Protein AF-A0A924FBK5-F1 (afdb_monomer_lite)

Radius of gyration: 21.54 Å; chains: 1; bounding box: 53×39×67 Å

Secondary structure (DSSP, 8-state):
-HHHHHTT-HHHHHHHHHHHHHHGGG--HHHHHHHHHHH-S--GGGG---SHIIIIIHHHHHHTT---PPP---GGGHHHHHHHHHHHHHHHHHHHHT--TTSHHHHHHHHHHHHHHHHHHHHHHHHHTT-HHHHHTSHHHHHHHHHHHTTTGGGGTTSTT--HHHHHHHHHHHHHHHHHHHHHHHHHHHHTT-S-------HHHHHHHHHHHHTSTT-----GGG--

Sequence (228 aa):
ARALYLKHDNANARYQLYRLDKARPNFGREEIAAYKAILGEPDSIYTARTNEYHNIAFPLMDKLHIDQMGAMDSQRHDLNWQAAWDGADSLFRKWEAGLDSTSADALKYKALMKYQNDLQKASRVAEKEGRGTEFYNSPEGDEYLNIINFYGARRLFGTAGFPETNVNAMLTQWQNRNTDMVRNVAERARKTGAKRVVVFVGANHRKIIYDGFLSVPNVMIRQLSSLK

Structure (mmCIF, N/CA/C/O backbone):
data_AF-A0A924FBK5-F1
#
_entry.id   AF-A0A924FBK5-F1
#
loop_
_atom_site.group_PDB
_atom_site.id
_atom_site.type_symbol
_atom_site.label_atom_id
_atom_site.label_alt_id
_atom_site.label_comp_id
_atom_site.label_asym_id
_atom_site.label_entity_id
_atom_site.label_seq_id
_atom_site.pdbx_PDB_ins_code
_atom_site.Cartn_x
_atom_site.Cartn_y
_atom_site.Cartn_z
_atom_site.occupancy
_atom_site.B_iso_or_equiv
_atom_site.auth_seq_id
_atom_site.auth_comp_id
_atom_site.auth_asym_id
_atom_site.auth_atom_id
_atom_site.pdbx_PDB_model_num
ATOM 1 N N . ALA A 1 1 ? -8.936 -10.950 23.359 1.00 68.62 1 ALA A N 1
ATOM 2 C CA . ALA A 1 1 ? -7.710 -11.040 22.531 1.00 68.62 1 ALA A CA 1
ATOM 3 C C . ALA A 1 1 ? -7.460 -12.452 21.976 1.00 68.62 1 ALA A C 1
ATOM 5 O O . ALA A 1 1 ? -7.609 -12.633 20.775 1.00 68.62 1 ALA A O 1
ATOM 6 N N . ARG A 1 2 ? -7.159 -13.468 22.807 1.00 72.62 2 ARG A N 1
ATOM 7 C CA . ARG A 1 2 ? -6.799 -14.838 22.360 1.00 72.62 2 ARG A CA 1
ATOM 8 C C . ARG A 1 2 ? -7.774 -15.474 21.358 1.00 72.62 2 ARG A C 1
ATOM 10 O O . ARG A 1 2 ? -7.342 -15.997 20.342 1.00 72.62 2 ARG A O 1
ATOM 17 N N . ALA A 1 3 ? -9.082 -15.391 21.607 1.00 81.62 3 ALA A N 1
ATOM 18 C CA . ALA A 1 3 ? -10.086 -15.952 20.696 1.00 81.62 3 ALA A CA 1
ATOM 19 C C . ALA A 1 3 ? -10.075 -15.306 19.296 1.00 81.62 3 ALA A C 1
ATOM 21 O O . ALA A 1 3 ? -10.305 -15.995 18.310 1.00 81.62 3 ALA A O 1
ATOM 22 N N . LEU A 1 4 ? -9.789 -14.001 19.204 1.00 79.06 4 LEU A N 1
ATOM 23 C CA . LEU A 1 4 ? -9.671 -13.286 17.927 1.00 79.06 4 LEU A CA 1
ATOM 24 C C . LEU A 1 4 ? -8.394 -13.705 17.193 1.00 79.06 4 LEU A C 1
ATOM 26 O O . LEU A 1 4 ? -8.441 -14.004 16.006 1.00 79.06 4 LEU A O 1
ATOM 30 N N . TYR A 1 5 ? -7.281 -13.827 17.924 1.00 72.06 5 TYR A N 1
ATOM 31 C CA . TYR A 1 5 ? -6.014 -14.310 17.373 1.00 72.06 5 TYR A CA 1
ATOM 32 C C . TYR A 1 5 ? -6.146 -15.716 16.769 1.00 72.06 5 TYR A C 1
ATOM 34 O O . TYR A 1 5 ? -5.744 -15.938 15.632 1.00 72.06 5 TYR A O 1
ATOM 42 N N . LEU A 1 6 ? -6.789 -16.642 17.490 1.00 74.81 6 LEU A N 1
ATOM 43 C CA . LEU A 1 6 ? -7.037 -18.010 17.013 1.00 74.81 6 LEU A CA 1
ATOM 44 C C . LEU A 1 6 ? -7.988 -18.076 15.808 1.00 74.81 6 LEU A C 1
ATOM 46 O O . LEU A 1 6 ? -7.983 -19.064 15.086 1.00 74.81 6 LEU A O 1
ATOM 50 N N . LYS A 1 7 ? -8.794 -17.034 15.580 1.00 83.12 7 LYS A N 1
ATOM 51 C CA . LYS A 1 7 ? -9.646 -16.882 14.390 1.00 83.12 7 LYS A CA 1
ATOM 52 C C . LYS A 1 7 ? -8.966 -16.089 13.269 1.00 83.12 7 LYS A C 1
ATOM 54 O O . LYS A 1 7 ? -9.636 -15.688 12.325 1.00 83.12 7 LYS A O 1
ATOM 59 N N . HIS A 1 8 ? -7.662 -15.838 13.386 1.00 78.81 8 HIS A N 1
ATOM 60 C CA . HIS A 1 8 ? -6.874 -15.027 12.456 1.00 78.81 8 HIS A CA 1
ATOM 61 C C . HIS A 1 8 ? -7.354 -13.569 12.318 1.00 78.81 8 HIS A C 1
ATOM 63 O O . HIS A 1 8 ? -6.963 -12.866 11.389 1.00 78.81 8 HIS A O 1
ATOM 69 N N . ASP A 1 9 ? -8.128 -13.063 13.284 1.00 84.06 9 ASP A N 1
ATOM 70 C CA . ASP A 1 9 ? -8.514 -11.655 13.372 1.00 84.06 9 ASP A CA 1
ATOM 71 C C . ASP A 1 9 ? -7.463 -10.867 14.169 1.00 84.06 9 ASP A C 1
ATOM 73 O O . ASP A 1 9 ? -7.654 -10.456 15.319 1.00 84.06 9 ASP A O 1
ATOM 77 N N . ASN A 1 10 ? -6.290 -10.718 13.554 1.00 81.88 10 ASN A N 1
ATOM 78 C CA . ASN A 1 10 ? -5.121 -10.104 14.183 1.00 81.88 10 ASN A CA 1
ATOM 79 C C . ASN A 1 10 ? -5.365 -8.623 14.518 1.00 81.88 10 ASN A C 1
ATOM 81 O O . ASN A 1 10 ? -4.955 -8.148 15.576 1.00 81.88 10 ASN A O 1
ATOM 85 N N . ALA A 1 11 ? -6.080 -7.901 13.653 1.00 83.19 11 ALA A N 1
ATOM 86 C CA . ALA A 1 11 ? -6.362 -6.483 13.838 1.00 83.19 11 ALA A CA 1
ATOM 87 C C . ALA A 1 11 ? -7.197 -6.244 15.110 1.00 83.19 11 ALA A C 1
ATOM 89 O O . ALA A 1 11 ? -6.791 -5.468 15.980 1.00 83.19 11 ALA A O 1
ATOM 90 N N . ASN A 1 12 ? -8.309 -6.970 15.281 1.00 88.50 12 ASN A N 1
ATOM 91 C CA . ASN A 1 12 ? -9.118 -6.846 16.493 1.00 88.50 12 ASN A CA 1
ATOM 92 C C . ASN A 1 12 ? -8.436 -7.477 17.711 1.00 88.50 12 ASN A C 1
ATOM 94 O O . ASN A 1 12 ? -8.571 -6.956 18.817 1.00 88.50 12 ASN A O 1
ATOM 98 N N . ALA A 1 13 ? -7.662 -8.557 17.547 1.00 86.00 13 ALA A N 1
ATOM 99 C CA . ALA A 1 13 ? -6.875 -9.114 18.647 1.00 86.00 13 ALA A CA 1
ATOM 100 C C . ALA A 1 13 ? -5.905 -8.073 19.228 1.00 86.00 13 ALA A C 1
ATOM 102 O O . ALA A 1 13 ? -5.876 -7.889 20.448 1.00 86.00 13 ALA A O 1
ATOM 103 N N . ARG A 1 14 ? -5.179 -7.355 18.361 1.00 85.88 14 ARG A N 1
ATOM 104 C CA . ARG A 1 14 ? -4.263 -6.269 18.738 1.00 85.88 14 ARG A CA 1
ATOM 105 C C . ARG A 1 14 ? -4.985 -5.090 19.381 1.00 85.88 14 ARG A C 1
ATOM 107 O O . ARG A 1 14 ? -4.474 -4.558 20.360 1.00 85.88 14 ARG A O 1
ATOM 114 N N . TYR A 1 15 ? -6.175 -4.724 18.905 1.00 88.81 15 TYR A N 1
ATOM 115 C CA . TYR A 1 15 ? -6.974 -3.669 19.540 1.00 88.81 15 TYR A CA 1
ATOM 116 C C . TYR A 1 15 ? -7.375 -4.029 20.979 1.00 88.81 15 TYR A C 1
ATOM 118 O O . TYR A 1 15 ? -7.270 -3.212 21.890 1.00 88.81 15 TYR A O 1
ATOM 126 N N . GLN A 1 16 ? -7.769 -5.282 21.221 1.00 87.19 16 GLN A N 1
ATOM 127 C CA . GLN A 1 16 ? -8.091 -5.733 22.578 1.00 87.19 16 GLN A CA 1
ATOM 128 C C . GLN A 1 16 ? -6.855 -5.736 23.489 1.00 87.19 16 GLN A C 1
ATOM 130 O O . GLN A 1 16 ? -6.960 -5.361 24.653 1.00 87.19 16 GLN A O 1
ATOM 135 N N . LEU A 1 17 ? -5.685 -6.117 22.966 1.00 84.81 17 LEU A N 1
ATOM 136 C CA . LEU A 1 17 ? -4.424 -6.009 23.709 1.00 84.81 17 LEU A CA 1
ATOM 137 C C . LEU A 1 17 ? -4.077 -4.546 24.019 1.00 84.81 17 LEU A C 1
ATOM 139 O O . LEU A 1 17 ? -3.735 -4.244 25.155 1.00 84.81 17 LEU A O 1
ATOM 143 N N . TYR A 1 18 ? -4.258 -3.632 23.061 1.00 86.81 18 TYR A N 1
ATOM 144 C CA . TYR A 1 18 ? -4.095 -2.189 23.271 1.00 86.81 18 TYR A CA 1
ATOM 145 C C . TYR A 1 18 ? -4.959 -1.665 24.428 1.00 86.81 18 TYR A C 1
ATOM 147 O O . TYR A 1 18 ? -4.461 -0.953 25.301 1.00 86.81 18 TYR A O 1
ATOM 155 N N . ARG A 1 19 ? -6.242 -2.046 24.478 1.00 87.81 19 ARG A N 1
ATOM 156 C CA . ARG A 1 19 ? -7.155 -1.621 25.551 1.00 87.81 19 ARG A CA 1
ATOM 157 C C . ARG A 1 19 ? -6.743 -2.175 26.915 1.00 87.81 19 ARG A C 1
ATOM 159 O O . ARG A 1 19 ? -6.776 -1.437 27.897 1.00 87.81 19 ARG A O 1
ATOM 166 N N . LEU A 1 20 ? -6.331 -3.444 26.971 1.00 84.88 20 LEU A N 1
ATOM 167 C CA . LEU A 1 20 ? -5.815 -4.062 28.197 1.00 84.88 20 LEU A CA 1
ATOM 168 C C . LEU A 1 20 ? -4.546 -3.354 28.682 1.00 84.88 20 LEU A C 1
ATOM 170 O O . LEU A 1 20 ? -4.450 -3.013 29.856 1.00 84.88 20 LEU A O 1
ATOM 174 N N . ASP A 1 21 ? -3.619 -3.056 27.776 1.00 81.75 21 ASP A N 1
ATOM 175 C CA . ASP A 1 21 ? -2.382 -2.335 28.081 1.00 81.75 21 ASP A CA 1
ATOM 176 C C . ASP A 1 21 ? -2.633 -0.926 28.627 1.00 81.75 21 ASP A C 1
ATOM 178 O O . ASP A 1 21 ? -1.945 -0.488 29.550 1.00 81.75 21 ASP A O 1
ATOM 182 N N . LYS A 1 22 ? -3.619 -0.219 28.069 1.00 84.75 22 LYS A N 1
ATOM 183 C CA . LYS A 1 22 ? -4.032 1.115 28.518 1.00 84.75 22 LYS A CA 1
ATOM 184 C C . LYS A 1 22 ? -4.699 1.083 29.895 1.00 84.75 22 LYS A C 1
ATOM 186 O O . LYS A 1 22 ? -4.517 2.015 30.672 1.00 84.75 22 LYS A O 1
ATOM 191 N N . ALA A 1 23 ? -5.447 0.024 30.203 1.00 86.19 23 ALA A N 1
ATOM 192 C CA . ALA A 1 23 ? -6.087 -0.168 31.504 1.00 86.19 23 ALA A CA 1
ATOM 193 C C . ALA A 1 23 ? -5.121 -0.692 32.581 1.00 86.19 23 ALA A C 1
ATOM 195 O O . ALA A 1 23 ? -5.349 -0.456 33.765 1.00 86.19 23 ALA A O 1
ATOM 196 N N . ARG A 1 24 ? -4.025 -1.350 32.175 1.00 84.38 24 ARG A N 1
ATOM 197 C CA . ARG A 1 24 ? -3.058 -2.025 33.053 1.00 84.38 24 ARG A CA 1
ATOM 198 C C . ARG A 1 24 ? -2.552 -1.197 34.242 1.00 84.38 24 ARG A C 1
ATOM 200 O O . ARG A 1 24 ? -2.420 -1.785 35.311 1.00 84.38 24 ARG A O 1
ATOM 207 N N . PRO A 1 25 ? -2.263 0.117 34.128 1.00 86.75 25 PRO A N 1
ATOM 208 C CA . PRO A 1 25 ? -1.841 0.917 35.282 1.00 86.75 25 PRO A CA 1
ATOM 209 C C . PRO A 1 25 ? -2.854 0.948 36.435 1.00 86.75 25 PRO A C 1
ATOM 211 O O . PRO A 1 25 ? -2.469 1.230 37.563 1.00 86.75 25 PRO A O 1
ATOM 214 N N . ASN A 1 26 ? -4.124 0.642 36.158 1.00 90.94 26 ASN A N 1
ATOM 215 C CA . ASN A 1 26 ? -5.203 0.626 37.142 1.00 90.94 26 ASN A CA 1
ATOM 216 C C . ASN A 1 26 ? -5.509 -0.783 37.679 1.00 90.94 26 ASN A C 1
ATOM 218 O O . ASN A 1 26 ? -6.458 -0.933 38.442 1.00 90.94 26 ASN A O 1
ATOM 222 N N . PHE A 1 27 ? -4.757 -1.811 37.271 1.00 90.94 27 PHE A N 1
ATOM 223 C CA . PHE A 1 27 ? -5.011 -3.184 37.700 1.00 90.94 27 PHE A CA 1
ATOM 224 C C . PHE A 1 27 ? -4.585 -3.420 39.155 1.00 90.94 27 PHE A C 1
ATOM 226 O O . PHE A 1 27 ? -3.467 -3.094 39.559 1.00 90.94 27 PHE A O 1
ATOM 233 N N . GLY A 1 28 ? -5.459 -4.061 39.927 1.00 92.06 28 GLY A N 1
ATOM 234 C CA . GLY A 1 28 ? -5.157 -4.648 41.225 1.00 92.06 28 GLY A CA 1
ATOM 235 C C . GLY A 1 28 ? -4.321 -5.929 41.113 1.00 92.06 28 GLY A C 1
ATOM 236 O O . GLY A 1 28 ? -4.035 -6.441 40.030 1.00 92.06 28 GLY A O 1
ATOM 237 N N . ARG A 1 29 ? -3.922 -6.488 42.264 1.00 92.38 29 ARG A N 1
ATOM 238 C CA . ARG A 1 29 ? -3.038 -7.674 42.321 1.00 92.38 29 ARG A CA 1
ATOM 239 C C . ARG A 1 29 ? -3.609 -8.881 41.572 1.00 92.38 29 ARG A C 1
ATOM 241 O O . ARG A 1 29 ? -2.858 -9.582 40.899 1.00 92.38 29 ARG A O 1
ATOM 248 N N . GLU A 1 30 ? -4.915 -9.107 41.676 1.00 92.62 30 GLU A N 1
ATOM 249 C CA . GLU A 1 30 ? -5.604 -10.224 41.017 1.00 92.62 30 GLU A CA 1
ATOM 250 C C . GLU A 1 30 ? -5.625 -10.065 39.493 1.00 92.62 30 GLU A C 1
ATOM 252 O O . GLU A 1 30 ? -5.322 -11.006 38.762 1.00 92.62 30 GLU A O 1
ATOM 257 N N . GLU A 1 31 ? -5.895 -8.854 39.008 1.00 89.50 31 GLU A N 1
ATOM 258 C CA . GLU A 1 31 ? -5.926 -8.537 37.578 1.00 89.50 31 GLU A CA 1
ATOM 259 C C . GLU A 1 31 ? -4.529 -8.638 36.955 1.00 89.50 31 GLU A C 1
ATOM 261 O O . GLU A 1 31 ? -4.380 -9.177 35.859 1.00 89.50 31 GLU A O 1
ATOM 266 N N . ILE A 1 32 ? -3.485 -8.210 37.675 1.00 84.88 32 ILE A N 1
ATOM 267 C CA . ILE A 1 32 ? -2.087 -8.404 37.261 1.00 84.88 32 ILE A CA 1
ATOM 268 C C . ILE A 1 32 ? -1.750 -9.898 37.168 1.00 84.88 32 ILE A C 1
ATOM 270 O O . ILE A 1 32 ? -1.133 -10.325 36.189 1.00 84.88 32 ILE A O 1
ATOM 274 N N . ALA A 1 33 ? -2.148 -10.701 38.161 1.00 87.75 33 ALA A N 1
ATOM 275 C CA . ALA A 1 33 ? -1.897 -12.141 38.163 1.00 87.75 33 ALA A CA 1
ATOM 276 C C . ALA A 1 33 ? -2.618 -12.843 37.000 1.00 87.75 33 ALA A C 1
ATOM 278 O O . ALA A 1 33 ? -2.001 -13.626 36.277 1.00 87.75 33 ALA A O 1
ATOM 279 N N . ALA A 1 34 ? -3.889 -12.511 36.763 1.00 86.31 34 ALA A N 1
ATOM 280 C CA . ALA A 1 34 ? -4.665 -13.040 35.645 1.00 86.31 34 ALA A CA 1
ATOM 281 C C . ALA A 1 34 ? -4.081 -12.618 34.286 1.00 86.31 34 ALA A C 1
ATOM 283 O O . ALA A 1 34 ? -3.942 -13.447 33.387 1.00 86.31 34 ALA A O 1
ATOM 284 N N . TYR A 1 35 ? -3.685 -11.349 34.143 1.00 80.94 35 TYR A N 1
ATOM 285 C CA . TYR A 1 35 ? -3.035 -10.834 32.937 1.00 80.94 35 TYR A CA 1
ATOM 286 C C . TYR A 1 35 ? -1.772 -11.639 32.600 1.00 80.94 35 TYR A C 1
ATOM 288 O O . TYR A 1 35 ? -1.634 -12.127 31.477 1.00 80.94 35 TYR A O 1
ATOM 296 N N . LYS A 1 36 ? -0.893 -11.845 33.590 1.00 81.00 36 LYS A N 1
ATOM 297 C CA . LYS A 1 36 ? 0.341 -12.632 33.444 1.00 81.00 36 LYS A CA 1
ATOM 298 C C . LYS A 1 36 ? 0.069 -14.103 33.149 1.00 81.00 36 LYS A C 1
ATOM 300 O O . LYS A 1 36 ? 0.750 -14.688 32.318 1.00 81.00 36 LYS A O 1
ATOM 305 N N . ALA A 1 37 ? -0.942 -14.700 33.777 1.00 83.50 37 ALA A N 1
ATOM 306 C CA . ALA A 1 37 ? -1.309 -16.089 33.516 1.00 83.50 37 ALA A CA 1
ATOM 307 C C . ALA A 1 37 ? -1.822 -16.305 32.078 1.00 83.50 37 ALA A C 1
ATOM 309 O O . ALA A 1 37 ? -1.574 -17.353 31.486 1.00 83.50 37 ALA A O 1
ATOM 310 N N . ILE A 1 38 ? -2.534 -15.325 31.509 1.00 77.31 38 ILE A N 1
ATOM 311 C CA . ILE A 1 38 ? -3.154 -15.442 30.179 1.00 77.31 38 ILE A CA 1
ATOM 312 C C . ILE A 1 38 ? -2.186 -15.069 29.052 1.00 77.31 38 ILE A C 1
ATOM 314 O O . ILE A 1 38 ? -2.204 -15.709 27.999 1.00 77.31 38 ILE A O 1
ATOM 318 N N . LEU A 1 39 ? -1.403 -14.004 29.233 1.00 74.06 39 LEU A N 1
ATOM 319 C CA . LEU A 1 39 ? -0.555 -13.425 28.185 1.00 74.06 39 LEU A CA 1
ATOM 320 C C . LEU A 1 39 ? 0.942 -13.688 28.416 1.00 74.06 39 LEU A C 1
ATOM 322 O O . LEU A 1 39 ? 1.743 -13.507 27.505 1.00 74.06 39 LEU A O 1
ATOM 326 N N . GLY A 1 40 ? 1.335 -14.167 29.593 1.00 72.06 40 GLY A N 1
ATOM 327 C CA . GLY A 1 40 ? 2.737 -14.259 29.993 1.00 72.06 40 GLY A CA 1
ATOM 328 C C . GLY A 1 40 ? 3.279 -12.931 30.525 1.00 72.06 40 GLY A C 1
ATOM 329 O O . GLY A 1 40 ? 2.553 -11.944 30.683 1.00 72.06 40 GLY A O 1
ATOM 330 N N . GLU A 1 41 ? 4.577 -12.907 30.828 1.00 68.81 41 GLU A N 1
ATOM 331 C CA . GLU A 1 41 ? 5.263 -11.663 31.179 1.00 68.81 41 GLU A CA 1
ATOM 332 C C . GLU A 1 41 ? 5.352 -10.751 29.942 1.00 68.81 41 GLU A C 1
ATOM 334 O O . GLU A 1 41 ? 5.674 -11.237 28.855 1.00 68.81 41 GLU A O 1
ATOM 339 N N . PRO A 1 42 ? 5.081 -9.438 30.067 1.00 60.38 42 PRO A N 1
ATOM 340 C CA . PRO A 1 42 ? 5.254 -8.507 28.960 1.00 60.38 42 PRO A CA 1
ATOM 341 C C . PRO A 1 42 ? 6.734 -8.437 28.543 1.00 60.38 42 PRO A C 1
ATOM 343 O O . PRO A 1 42 ? 7.535 -7.785 29.208 1.00 60.38 42 PRO A O 1
ATOM 346 N N . ASP A 1 43 ? 7.103 -9.104 27.453 1.00 55.50 43 ASP A N 1
ATOM 347 C CA . ASP A 1 43 ? 8.413 -8.983 26.810 1.00 55.50 43 ASP A CA 1
ATOM 348 C C . ASP A 1 43 ? 8.447 -7.868 25.740 1.00 55.50 43 ASP A C 1
ATOM 350 O O . ASP A 1 43 ? 7.472 -7.148 25.500 1.00 55.50 43 ASP A O 1
ATOM 354 N N . SER A 1 44 ? 9.594 -7.709 25.079 1.00 43.94 44 SER A N 1
ATOM 355 C CA . SER A 1 44 ? 9.815 -6.689 24.051 1.00 43.94 44 SER A CA 1
ATOM 356 C C . SER A 1 44 ? 8.862 -6.789 22.845 1.00 43.94 44 SER A C 1
ATOM 358 O O . SER A 1 44 ? 8.608 -5.767 22.199 1.00 43.94 44 SER A O 1
ATOM 360 N N . ILE A 1 45 ? 8.244 -7.945 22.574 1.00 44.09 45 ILE A N 1
ATOM 361 C CA . ILE A 1 45 ? 7.249 -8.118 21.501 1.00 44.09 45 ILE A CA 1
ATOM 362 C C . ILE A 1 45 ? 5.946 -7.377 21.845 1.00 44.09 45 ILE A C 1
ATOM 364 O O . ILE A 1 45 ? 5.313 -6.803 20.956 1.00 44.09 45 ILE A O 1
ATOM 368 N N . TYR A 1 46 ? 5.592 -7.269 23.132 1.00 53.41 46 TYR A N 1
ATOM 369 C CA . TYR A 1 46 ? 4.473 -6.438 23.606 1.00 53.41 46 TYR A CA 1
ATOM 370 C C . TYR A 1 46 ? 4.743 -4.929 23.489 1.00 53.41 46 TYR A C 1
ATOM 372 O O . TYR A 1 46 ? 3.816 -4.115 23.517 1.00 53.41 46 TYR A O 1
ATOM 380 N N . THR A 1 47 ? 6.010 -4.533 23.350 1.00 49.03 47 THR A N 1
ATOM 381 C CA . THR A 1 47 ? 6.435 -3.124 23.356 1.00 49.03 47 THR A CA 1
ATOM 382 C C . THR A 1 47 ? 6.620 -2.504 21.973 1.00 49.03 47 THR A C 1
ATOM 384 O O . THR A 1 47 ? 6.865 -1.301 21.893 1.00 49.03 47 THR A O 1
ATOM 387 N N . ALA A 1 48 ? 6.429 -3.258 20.882 1.00 48.69 48 ALA A N 1
ATOM 388 C CA . ALA A 1 48 ? 6.414 -2.723 19.516 1.00 48.69 48 ALA A CA 1
ATOM 389 C C . ALA A 1 48 ? 5.124 -1.909 19.248 1.00 48.69 48 ALA A C 1
ATOM 391 O O . ALA A 1 48 ? 4.268 -2.263 18.436 1.00 48.69 48 ALA A O 1
ATOM 392 N N . ARG A 1 49 ? 4.981 -0.803 19.986 1.00 60.19 49 ARG A N 1
ATOM 393 C CA . ARG A 1 49 ? 3.851 0.140 20.022 1.00 60.19 49 ARG A CA 1
ATOM 394 C C . ARG A 1 49 ? 3.982 1.264 18.992 1.00 60.19 49 ARG A C 1
ATOM 396 O O . ARG A 1 49 ? 3.308 2.280 19.085 1.00 60.19 49 ARG A O 1
ATOM 403 N N . THR A 1 50 ? 4.872 1.110 18.019 1.00 62.34 50 THR A N 1
ATOM 404 C CA . THR A 1 50 ? 5.278 2.192 17.112 1.00 62.34 50 THR A CA 1
ATOM 405 C C . THR A 1 50 ? 4.538 2.198 15.776 1.00 62.34 50 THR A C 1
ATOM 407 O O . THR A 1 50 ? 4.803 3.066 14.954 1.00 62.34 50 THR A O 1
ATOM 410 N N . ASN A 1 51 ? 3.599 1.276 15.544 1.00 74.50 51 ASN A N 1
ATOM 411 C CA . ASN A 1 51 ? 2.838 1.236 14.292 1.00 74.50 51 ASN A CA 1
ATOM 412 C C . ASN A 1 51 ? 1.603 2.157 14.310 1.00 74.50 51 ASN A C 1
ATOM 414 O O . ASN A 1 51 ? 1.085 2.538 15.364 1.00 74.50 51 ASN A O 1
ATOM 418 N N . GLU A 1 52 ? 1.091 2.485 13.125 1.00 81.50 52 GLU A N 1
ATOM 419 C CA . GLU A 1 52 ? -0.057 3.382 12.952 1.00 81.50 52 GLU A CA 1
ATOM 420 C C . GLU A 1 52 ? -1.348 2.818 13.556 1.00 81.50 52 GLU A C 1
ATOM 422 O O . GLU A 1 52 ? -2.236 3.583 13.937 1.00 81.50 52 GLU A O 1
ATOM 427 N N . TYR A 1 53 ? -1.459 1.495 13.713 1.00 84.56 53 TYR A N 1
ATOM 428 C CA . TYR A 1 53 ? -2.588 0.903 14.429 1.00 84.56 53 TYR A CA 1
ATOM 429 C C . TYR A 1 53 ? -2.624 1.377 15.885 1.00 84.56 53 TYR A C 1
ATOM 431 O O . TYR A 1 53 ? -3.661 1.845 16.349 1.00 84.56 53 TYR A O 1
ATOM 439 N N . HIS A 1 54 ? -1.493 1.308 16.587 1.00 84.94 54 HIS A N 1
ATOM 440 C CA . HIS A 1 54 ? -1.395 1.711 17.989 1.00 84.94 54 HIS A CA 1
ATOM 441 C C . HIS A 1 54 ? -1.493 3.231 18.172 1.00 84.94 54 HIS A C 1
ATOM 443 O O . HIS A 1 54 ? -2.128 3.696 19.117 1.00 84.94 54 HIS A O 1
ATOM 449 N N . ASN A 1 55 ? -0.895 3.999 17.257 1.00 83.50 55 ASN A N 1
ATOM 450 C CA . ASN A 1 55 ? -0.764 5.452 17.400 1.00 83.50 55 ASN A CA 1
ATOM 451 C C . ASN A 1 55 ? -1.938 6.251 16.816 1.00 83.50 55 ASN A C 1
ATOM 453 O O . ASN A 1 55 ? -2.167 7.381 17.239 1.00 83.50 55 ASN A O 1
ATOM 457 N N . ILE A 1 56 ? -2.684 5.689 15.857 1.00 85.12 56 ILE A N 1
ATOM 458 C CA . ILE A 1 56 ? -3.743 6.408 15.132 1.00 85.12 56 ILE A CA 1
ATOM 459 C C . ILE A 1 56 ? -5.057 5.626 15.159 1.00 85.12 56 ILE A C 1
ATOM 461 O O . ILE A 1 56 ? -6.071 6.152 15.621 1.00 85.12 56 ILE A O 1
ATOM 465 N N . ALA A 1 57 ? -5.060 4.376 14.685 1.00 88.56 57 ALA A N 1
ATOM 466 C CA . ALA A 1 57 ? -6.310 3.646 14.475 1.00 88.56 57 ALA A CA 1
ATOM 467 C C . ALA A 1 57 ? -7.033 3.320 15.792 1.00 88.56 57 ALA A C 1
ATOM 469 O O . ALA A 1 57 ? -8.203 3.664 15.943 1.00 88.56 57 ALA A O 1
ATOM 470 N N . PHE A 1 58 ? -6.350 2.709 16.764 1.00 90.75 58 PHE A N 1
ATOM 471 C CA . PHE A 1 58 ? -6.959 2.315 18.039 1.00 90.75 58 PHE A CA 1
ATOM 472 C C . PHE A 1 58 ? -7.406 3.509 18.894 1.00 90.75 58 PHE A C 1
ATOM 474 O O . PHE A 1 58 ? -8.538 3.474 19.378 1.00 90.75 58 PHE A O 1
ATOM 481 N N . PRO A 1 59 ? -6.619 4.597 19.037 1.00 90.88 59 PRO A N 1
ATOM 482 C CA . PRO A 1 59 ? -7.105 5.804 19.700 1.00 90.88 59 PRO A CA 1
ATOM 483 C C . PRO A 1 59 ? -8.353 6.395 19.033 1.00 90.88 59 PRO A C 1
ATOM 485 O O . PRO A 1 59 ? -9.256 6.869 19.725 1.00 90.88 59 PRO A O 1
ATOM 488 N N . LEU A 1 60 ? -8.437 6.359 17.695 1.00 89.19 60 LEU A N 1
ATOM 489 C CA . LEU A 1 60 ? -9.630 6.830 16.994 1.00 89.19 60 LEU A CA 1
ATOM 490 C C . LEU A 1 60 ? -10.828 5.907 17.236 1.00 89.19 60 LEU A C 1
ATOM 492 O O . LEU A 1 60 ? -11.936 6.403 17.423 1.00 89.19 60 LEU A O 1
ATOM 496 N N . MET A 1 61 ? -10.618 4.590 17.262 1.00 91.19 61 MET A N 1
ATOM 497 C CA . MET A 1 61 ? -11.669 3.632 17.601 1.00 91.19 61 MET A CA 1
ATOM 498 C C . MET A 1 61 ? -12.229 3.880 19.003 1.00 91.19 61 MET A C 1
ATOM 500 O O . MET A 1 61 ? -13.446 3.977 19.139 1.00 91.19 61 MET A O 1
ATOM 504 N N . ASP A 1 62 ? -11.367 4.075 20.007 1.00 91.38 62 ASP A N 1
ATOM 505 C CA . ASP A 1 62 ? -11.777 4.449 21.367 1.00 91.38 62 ASP A CA 1
ATOM 506 C C . ASP A 1 62 ? -12.627 5.735 21.346 1.00 91.38 62 ASP A C 1
ATOM 508 O O . ASP A 1 62 ? -13.716 5.778 21.918 1.00 91.38 62 ASP A O 1
ATOM 512 N N . LYS A 1 63 ? -12.150 6.780 20.650 1.00 90.69 63 LYS A N 1
ATOM 513 C CA . LYS A 1 63 ? -12.816 8.094 20.574 1.00 90.69 63 LYS A CA 1
ATOM 514 C C . LYS A 1 63 ? -14.166 8.046 19.855 1.00 90.69 63 LYS A C 1
ATOM 516 O O . LYS A 1 63 ? -15.050 8.837 20.169 1.00 90.69 63 LYS A O 1
ATOM 521 N N . LEU A 1 64 ? -14.309 7.167 18.867 1.00 88.06 64 LEU A N 1
ATOM 522 C CA . LEU A 1 64 ? -15.527 7.003 18.072 1.00 88.06 64 LEU A CA 1
ATOM 523 C C . LEU A 1 64 ? -16.432 5.874 18.585 1.00 88.06 64 LEU A C 1
ATOM 525 O O . LEU A 1 64 ? -17.436 5.582 17.937 1.00 88.06 64 LEU A O 1
ATOM 529 N N . HIS A 1 65 ? -16.089 5.245 19.713 1.00 89.25 65 HIS A N 1
ATOM 530 C CA . HIS A 1 65 ? -16.800 4.090 20.268 1.00 89.25 65 HIS A CA 1
ATOM 531 C C . HIS A 1 65 ? -16.964 2.944 19.254 1.00 89.25 65 HIS A C 1
ATOM 533 O O . HIS A 1 65 ? -18.021 2.329 19.135 1.00 89.25 65 HIS A O 1
ATOM 539 N N . ILE A 1 66 ? -15.906 2.673 18.486 1.00 88.06 66 ILE A N 1
ATOM 540 C CA . ILE A 1 66 ? -15.844 1.558 17.541 1.00 88.06 66 ILE A CA 1
ATOM 541 C C . ILE A 1 66 ? -15.251 0.352 18.270 1.00 88.06 66 ILE A C 1
ATOM 543 O O . ILE A 1 66 ? -14.083 0.350 18.662 1.00 88.06 66 ILE A O 1
ATOM 547 N N . ASP A 1 67 ? -16.047 -0.703 18.412 1.00 85.81 67 ASP A N 1
ATOM 548 C CA . ASP A 1 67 ? -15.622 -1.905 19.137 1.00 85.81 67 ASP A CA 1
ATOM 549 C C . ASP A 1 67 ? -14.819 -2.887 18.279 1.00 85.81 67 ASP A C 1
ATOM 551 O O . ASP A 1 67 ? -14.056 -3.696 18.816 1.00 85.81 67 ASP A O 1
ATOM 555 N N . GLN A 1 68 ? -14.978 -2.829 16.951 1.00 86.81 68 GLN A N 1
ATOM 556 C CA . GLN A 1 68 ? -14.326 -3.743 16.013 1.00 86.81 68 GLN A CA 1
ATOM 557 C C . GLN A 1 68 ? -13.995 -3.077 14.673 1.00 86.81 68 GLN A C 1
ATOM 559 O O . GLN A 1 68 ? -14.788 -2.319 14.115 1.00 86.81 68 GLN A O 1
ATOM 564 N N . MET A 1 69 ? -12.835 -3.424 14.118 1.00 88.56 69 MET A N 1
ATOM 565 C CA . MET A 1 69 ? -12.478 -3.152 12.729 1.00 88.56 69 MET A CA 1
ATOM 566 C C . MET A 1 69 ? -13.028 -4.251 11.830 1.00 88.56 69 MET A C 1
ATOM 568 O O . MET A 1 69 ? -12.781 -5.438 12.047 1.00 88.56 69 MET A O 1
ATOM 572 N N . GLY A 1 70 ? -13.724 -3.857 10.769 1.00 88.31 70 GLY A N 1
ATOM 573 C CA . GLY A 1 70 ? -14.087 -4.783 9.707 1.00 88.31 70 GLY A CA 1
ATOM 574 C C . GLY A 1 70 ? -12.913 -5.006 8.756 1.00 88.31 70 GLY A C 1
ATOM 575 O O . GLY A 1 70 ? -12.382 -4.045 8.205 1.00 88.31 70 GLY A O 1
ATOM 576 N N . ALA A 1 71 ? -12.562 -6.264 8.482 1.00 86.81 71 ALA A N 1
ATOM 577 C CA . ALA A 1 71 ? -11.578 -6.586 7.451 1.00 86.81 71 ALA A CA 1
ATOM 578 C C . ALA A 1 71 ? -12.090 -6.147 6.069 1.00 86.81 71 ALA A C 1
ATOM 580 O O . ALA A 1 71 ? -13.197 -6.525 5.665 1.00 86.81 71 ALA A O 1
ATOM 581 N N . MET A 1 72 ? -11.312 -5.326 5.364 1.00 89.31 72 MET A N 1
ATOM 582 C CA . MET A 1 72 ? -11.586 -4.953 3.970 1.00 89.31 72 MET A CA 1
ATOM 583 C C . MET A 1 72 ? -10.799 -5.800 2.968 1.00 89.31 72 MET A C 1
ATOM 585 O O . MET A 1 72 ? -11.197 -5.877 1.809 1.00 89.31 72 MET A O 1
ATOM 589 N N . ASP A 1 73 ? -9.693 -6.399 3.420 1.00 85.31 73 ASP A N 1
ATOM 590 C CA . ASP A 1 73 ? -8.720 -7.075 2.569 1.00 85.31 73 ASP A CA 1
ATOM 591 C C . ASP A 1 73 ? -9.353 -8.191 1.725 1.00 85.31 73 ASP A C 1
ATOM 593 O O . ASP A 1 73 ? -10.285 -8.869 2.166 1.00 85.31 73 ASP A O 1
ATOM 597 N N . SER A 1 74 ? -8.849 -8.366 0.503 1.00 85.69 74 SER A N 1
ATOM 598 C CA . SER A 1 74 ? -9.294 -9.415 -0.413 1.00 85.69 74 SER A CA 1
ATOM 599 C C . SER A 1 74 ? -8.129 -10.301 -0.800 1.00 85.69 74 SER A C 1
ATOM 601 O O . SER A 1 74 ? -7.249 -9.898 -1.551 1.00 85.69 74 SER A O 1
ATOM 603 N N . GLN A 1 75 ? -8.186 -11.539 -0.325 1.00 84.81 75 GLN A N 1
ATOM 604 C CA . GLN A 1 75 ? -7.201 -12.578 -0.612 1.00 84.81 75 GLN A CA 1
ATOM 605 C C . GLN A 1 75 ? -7.499 -13.319 -1.931 1.00 84.81 75 GLN A C 1
ATOM 607 O O . GLN A 1 75 ? -6.746 -14.198 -2.339 1.00 84.81 75 GLN A O 1
ATOM 612 N N . ARG A 1 76 ? -8.596 -12.972 -2.633 1.00 90.81 76 ARG A N 1
ATOM 613 C CA . ARG A 1 76 ? -9.020 -13.632 -3.888 1.00 90.81 76 ARG A CA 1
ATOM 614 C C . ARG A 1 76 ? -7.974 -13.563 -4.997 1.00 90.81 76 ARG A C 1
ATOM 616 O O . ARG A 1 76 ? -7.965 -14.417 -5.878 1.00 90.81 76 ARG A O 1
ATOM 623 N N . HIS A 1 77 ? -7.130 -12.538 -4.966 1.00 91.69 77 HIS A N 1
ATOM 624 C CA . HIS A 1 77 ? -6.134 -12.277 -5.997 1.00 91.69 77 HIS A CA 1
ATOM 625 C C . HIS A 1 77 ? -4.714 -12.624 -5.554 1.00 91.69 77 HIS A C 1
ATOM 627 O O . HIS A 1 77 ? -3.808 -12.479 -6.364 1.00 91.69 77 HIS A O 1
ATOM 633 N N . ASP A 1 78 ? -4.502 -13.105 -4.326 1.00 89.69 78 ASP A N 1
ATOM 634 C CA . ASP A 1 78 ? -3.156 -13.197 -3.748 1.00 89.69 78 ASP A CA 1
ATOM 635 C C . ASP A 1 78 ? -2.273 -14.208 -4.483 1.00 89.69 78 ASP A C 1
ATOM 637 O O . ASP A 1 78 ? -1.139 -13.880 -4.813 1.00 89.69 78 ASP A O 1
ATOM 641 N N . LEU A 1 79 ? -2.803 -15.377 -4.859 1.00 94.12 79 LEU A N 1
ATOM 642 C CA . LEU A 1 79 ? -2.042 -16.357 -5.650 1.00 94.12 79 LEU A CA 1
ATOM 643 C C . LEU A 1 79 ? -1.678 -15.827 -7.044 1.00 94.12 79 LEU A C 1
ATOM 645 O O . LEU A 1 79 ? -0.552 -16.001 -7.504 1.00 94.12 79 LEU A O 1
ATOM 649 N N . ASN A 1 80 ? -2.615 -15.144 -7.707 1.00 95.12 80 ASN A N 1
ATOM 650 C CA . ASN A 1 80 ? -2.380 -14.572 -9.034 1.00 95.12 80 ASN A CA 1
ATOM 651 C C . ASN A 1 80 ? -1.420 -13.380 -8.970 1.00 95.12 80 ASN A C 1
ATOM 653 O O . ASN A 1 80 ? -0.599 -13.198 -9.867 1.00 95.12 80 ASN A O 1
ATOM 657 N N . TRP A 1 81 ? -1.527 -12.563 -7.921 1.00 94.06 81 TRP A N 1
ATOM 658 C CA . TRP A 1 81 ? -0.620 -11.457 -7.663 1.00 94.06 81 TRP A CA 1
ATOM 659 C C . TRP A 1 81 ? 0.789 -11.973 -7.381 1.00 94.06 81 TRP A C 1
ATOM 661 O O . TRP A 1 81 ? 1.721 -11.486 -8.011 1.00 94.06 81 TRP A O 1
ATOM 671 N N . GLN A 1 82 ? 0.935 -12.997 -6.534 1.00 94.75 82 GLN A N 1
ATOM 672 C CA . GLN A 1 82 ? 2.226 -13.611 -6.227 1.00 94.75 82 GLN A CA 1
ATOM 673 C C . GLN A 1 82 ? 2.880 -14.185 -7.486 1.00 94.75 82 GLN A C 1
ATOM 675 O O . GLN A 1 82 ? 4.018 -13.845 -7.784 1.00 94.75 82 GLN A O 1
ATOM 680 N N . ALA A 1 83 ? 2.144 -14.963 -8.286 1.00 96.44 83 ALA A N 1
ATOM 681 C CA . ALA A 1 83 ? 2.671 -15.518 -9.532 1.00 96.44 83 ALA A CA 1
ATOM 682 C C . ALA A 1 83 ? 3.099 -14.425 -10.532 1.00 96.44 83 ALA A C 1
ATOM 684 O O . ALA A 1 83 ? 4.132 -14.546 -11.195 1.00 96.44 83 ALA A O 1
ATOM 685 N N . ALA A 1 84 ? 2.324 -13.339 -10.640 1.00 96.44 84 ALA A N 1
ATOM 686 C CA . ALA A 1 84 ? 2.679 -12.205 -11.489 1.00 96.44 84 ALA A CA 1
ATOM 687 C C . ALA A 1 84 ? 3.905 -11.442 -10.957 1.00 96.44 84 ALA A C 1
ATOM 689 O O . ALA A 1 84 ? 4.755 -11.036 -11.751 1.00 96.44 84 ALA A O 1
ATOM 690 N N . TRP A 1 85 ? 4.002 -11.269 -9.636 1.00 96.75 85 TRP A N 1
ATOM 691 C CA . TRP A 1 85 ? 5.132 -10.625 -8.971 1.00 96.75 85 TRP A CA 1
ATOM 692 C C . TRP A 1 85 ? 6.415 -11.445 -9.135 1.00 96.75 85 TRP A C 1
ATOM 694 O O . TRP A 1 85 ? 7.403 -10.893 -9.606 1.00 96.75 85 TRP A O 1
ATOM 704 N N . ASP A 1 86 ? 6.389 -12.757 -8.880 1.00 97.19 86 ASP A N 1
ATOM 705 C CA . ASP A 1 86 ? 7.552 -13.648 -9.040 1.00 97.19 86 ASP A CA 1
ATOM 706 C C . ASP A 1 86 ? 8.094 -13.607 -10.479 1.00 97.19 86 ASP A C 1
ATOM 708 O O . ASP A 1 86 ? 9.304 -13.524 -10.718 1.00 97.19 86 ASP A O 1
ATOM 712 N N . GLY A 1 87 ? 7.187 -13.619 -11.463 1.00 96.81 87 GLY A N 1
ATOM 713 C CA . GLY A 1 87 ? 7.544 -13.502 -12.874 1.00 96.81 87 GLY A CA 1
ATOM 714 C C . GLY A 1 87 ? 8.147 -12.139 -13.225 1.00 96.81 87 GLY A C 1
ATOM 715 O O . GLY A 1 87 ? 9.130 -12.074 -13.966 1.00 96.81 87 GLY A O 1
ATOM 716 N N . ALA A 1 88 ? 7.578 -11.052 -12.695 1.00 97.50 88 ALA A N 1
ATOM 717 C CA . ALA A 1 88 ? 8.100 -9.704 -12.894 1.00 97.50 88 ALA A CA 1
ATOM 718 C C . ALA A 1 88 ? 9.475 -9.523 -12.233 1.00 97.50 88 ALA A C 1
ATOM 720 O O . ALA A 1 88 ? 10.387 -9.041 -12.900 1.00 97.50 88 ALA A O 1
ATOM 721 N N . ASP A 1 89 ? 9.650 -9.961 -10.983 1.00 97.75 89 ASP A N 1
ATOM 722 C CA . ASP A 1 89 ? 10.908 -9.872 -10.230 1.00 97.75 89 ASP A CA 1
ATOM 723 C C . ASP A 1 89 ? 12.043 -10.597 -10.960 1.00 97.75 89 ASP A C 1
ATOM 725 O O . ASP A 1 89 ? 13.096 -10.012 -11.228 1.00 97.75 89 ASP A O 1
ATOM 729 N N . SER A 1 90 ? 11.808 -11.850 -11.367 1.00 97.88 90 SER A N 1
ATOM 730 C CA . SER A 1 90 ? 12.819 -12.661 -12.049 1.00 97.88 90 SER A CA 1
ATOM 731 C C . SER A 1 90 ? 13.293 -12.021 -13.356 1.00 97.88 90 SER A C 1
ATOM 733 O O . SER A 1 90 ? 14.497 -11.949 -13.621 1.00 97.88 90 SER A O 1
ATOM 735 N N . LEU A 1 91 ? 12.359 -11.543 -14.183 1.00 97.88 91 LEU A N 1
ATOM 736 C CA . LEU A 1 91 ? 12.693 -10.919 -15.462 1.00 97.88 91 LEU A CA 1
ATOM 737 C C . LEU A 1 91 ? 13.299 -9.529 -15.279 1.00 97.88 91 LEU A C 1
ATOM 739 O O . LEU A 1 91 ? 14.231 -9.184 -16.003 1.00 97.88 91 LEU A O 1
ATOM 743 N N . PHE A 1 92 ? 12.822 -8.756 -14.303 1.00 97.69 92 PHE A N 1
ATOM 744 C CA . PHE A 1 92 ? 13.361 -7.435 -14.004 1.00 97.69 92 PHE A CA 1
ATOM 745 C C . PHE A 1 92 ? 14.824 -7.528 -13.581 1.00 97.69 92 PHE A C 1
ATOM 747 O O . PHE A 1 92 ? 15.652 -6.818 -14.138 1.00 97.69 92 PHE A O 1
ATOM 754 N N . ARG A 1 93 ? 15.171 -8.453 -12.676 1.00 97.25 93 ARG A N 1
ATOM 755 C CA . ARG A 1 93 ? 16.565 -8.655 -12.242 1.00 97.25 93 ARG A CA 1
ATOM 756 C C . ARG A 1 93 ? 17.485 -9.039 -13.397 1.00 97.25 93 ARG A C 1
ATOM 758 O O . ARG A 1 93 ? 18.617 -8.571 -13.462 1.00 97.25 93 ARG A O 1
ATOM 765 N N . LYS A 1 94 ? 17.007 -9.885 -14.317 1.00 97.25 94 LYS A N 1
ATOM 766 C CA . LYS A 1 94 ? 17.762 -10.254 -15.526 1.00 97.25 94 LYS A CA 1
ATOM 767 C C . LYS A 1 94 ? 17.962 -9.060 -16.453 1.00 97.25 94 LYS A C 1
ATOM 769 O O . LYS A 1 94 ? 19.065 -8.870 -16.954 1.00 97.25 94 LYS A O 1
ATOM 774 N N . TRP A 1 95 ? 16.911 -8.272 -16.668 1.00 96.31 95 TRP A N 1
ATOM 775 C CA . TRP A 1 95 ? 16.980 -7.049 -17.461 1.00 96.31 95 TRP A CA 1
ATOM 776 C C . TRP A 1 95 ? 17.955 -6.042 -16.842 1.00 96.31 95 TRP A C 1
ATOM 778 O O . TRP A 1 95 ? 18.864 -5.588 -17.527 1.00 96.31 95 TRP A O 1
ATOM 788 N N . GLU A 1 96 ? 17.832 -5.771 -15.541 1.00 96.25 96 GLU A N 1
ATOM 789 C CA . GLU A 1 96 ? 18.687 -4.839 -14.804 1.00 96.25 96 GLU A CA 1
ATOM 790 C C . GLU A 1 96 ? 20.168 -5.235 -14.890 1.00 96.25 96 GLU A C 1
ATOM 792 O O . GLU A 1 96 ? 21.014 -4.394 -15.189 1.00 96.25 96 GLU A O 1
ATOM 797 N N . ALA A 1 97 ? 20.485 -6.518 -14.694 1.00 95.69 97 ALA A N 1
ATOM 798 C CA . ALA A 1 97 ? 21.852 -7.029 -14.796 1.00 95.69 97 ALA A CA 1
ATOM 799 C C . ALA A 1 97 ? 22.418 -6.993 -16.228 1.00 95.69 97 ALA A C 1
ATOM 801 O O . ALA A 1 97 ? 23.635 -6.991 -16.405 1.00 95.69 97 ALA A O 1
ATOM 802 N N . GLY A 1 98 ? 21.548 -6.994 -17.241 1.00 94.00 98 GLY A N 1
ATOM 803 C CA . GLY A 1 98 ? 21.914 -6.974 -18.658 1.00 94.00 98 GLY A CA 1
ATOM 804 C C . GLY A 1 98 ? 21.967 -5.579 -19.283 1.00 94.00 98 GLY A C 1
ATOM 805 O O . GLY A 1 98 ? 22.235 -5.474 -20.479 1.00 94.00 98 GLY A O 1
ATOM 806 N N . LEU A 1 99 ? 21.696 -4.515 -18.522 1.00 93.44 99 LEU A N 1
ATOM 807 C CA . LEU A 1 99 ? 21.688 -3.152 -19.048 1.00 93.44 99 LEU A CA 1
ATOM 808 C C . LEU A 1 99 ? 23.092 -2.695 -19.461 1.00 93.44 99 LEU A C 1
ATOM 810 O O . LEU A 1 99 ? 23.998 -2.576 -18.635 1.00 93.44 99 LEU A O 1
ATOM 814 N N . ASP A 1 100 ? 23.242 -2.318 -20.730 1.00 91.75 100 ASP A N 1
ATOM 815 C CA . ASP A 1 100 ? 24.395 -1.538 -21.174 1.00 91.75 100 ASP A CA 1
ATOM 816 C C . ASP A 1 100 ? 24.324 -0.141 -20.551 1.00 91.75 100 ASP A C 1
ATOM 818 O O . ASP A 1 100 ? 23.476 0.673 -20.922 1.00 91.75 100 ASP A O 1
ATOM 822 N N . SER A 1 101 ? 25.249 0.140 -19.632 1.00 90.56 101 SER A N 1
ATOM 823 C CA . SER A 1 101 ? 25.347 1.396 -18.878 1.00 90.56 101 SER A CA 1
ATOM 824 C C . SER A 1 101 ? 25.394 2.677 -19.724 1.00 90.56 101 SER A C 1
ATOM 826 O O . SER A 1 101 ? 25.108 3.754 -19.197 1.00 90.56 101 SER A O 1
ATOM 828 N N . THR A 1 102 ? 25.751 2.576 -21.007 1.00 91.38 102 THR A N 1
ATOM 829 C CA . THR A 1 102 ? 25.842 3.713 -21.935 1.00 91.38 102 THR A CA 1
ATOM 830 C C . THR A 1 102 ? 24.585 3.907 -22.786 1.00 91.38 102 THR A C 1
ATOM 832 O O . THR A 1 102 ? 24.424 4.953 -23.415 1.00 91.38 102 THR A O 1
ATOM 835 N N . SER A 1 103 ? 23.667 2.937 -22.775 1.00 93.62 103 SER A N 1
ATOM 836 C CA . SER A 1 103 ? 22.413 3.001 -23.525 1.00 93.62 103 SER A CA 1
ATOM 837 C C . SER A 1 103 ? 21.455 4.065 -22.975 1.00 93.62 103 SER A C 1
ATOM 839 O O . SER A 1 103 ? 21.437 4.374 -21.779 1.00 93.62 103 SER A O 1
ATOM 841 N N . ALA A 1 104 ? 20.591 4.596 -23.846 1.00 93.25 104 ALA A N 1
ATOM 842 C CA . ALA A 1 104 ? 19.544 5.541 -23.447 1.00 93.25 104 ALA A CA 1
ATOM 843 C C . ALA A 1 104 ? 18.610 4.957 -22.367 1.00 93.25 104 ALA A C 1
ATOM 845 O O . ALA A 1 104 ? 18.184 5.667 -21.454 1.00 93.25 104 ALA A O 1
ATOM 846 N N . ASP A 1 105 ? 18.348 3.651 -22.429 1.00 92.44 105 ASP A N 1
ATOM 847 C CA . ASP A 1 105 ? 17.522 2.933 -21.463 1.00 92.44 105 ASP A CA 1
ATOM 848 C C . ASP A 1 105 ? 18.185 2.808 -20.087 1.00 92.44 105 ASP A C 1
ATOM 850 O O . ASP A 1 105 ? 17.531 3.048 -19.068 1.00 92.44 105 ASP A O 1
ATOM 854 N N . ALA A 1 106 ? 19.492 2.537 -20.029 1.00 93.81 106 ALA A N 1
ATOM 855 C CA . ALA A 1 106 ? 20.224 2.544 -18.764 1.00 93.81 106 ALA A CA 1
ATOM 856 C C . ALA A 1 106 ? 20.289 3.946 -18.143 1.00 93.81 106 ALA A C 1
ATOM 858 O O . ALA A 1 106 ? 20.164 4.088 -16.924 1.00 93.81 106 ALA A O 1
ATOM 859 N N . LEU A 1 107 ? 20.419 4.999 -18.957 1.00 94.94 107 LEU A N 1
ATOM 860 C CA . LEU A 1 107 ? 20.364 6.382 -18.472 1.00 94.94 107 LEU A CA 1
ATOM 861 C C . LEU A 1 107 ? 18.981 6.735 -17.910 1.00 94.94 107 LEU A C 1
ATOM 863 O O . LEU A 1 107 ? 18.894 7.342 -16.839 1.00 94.94 107 LEU A O 1
ATOM 867 N N . LYS A 1 108 ? 17.904 6.310 -18.581 1.00 95.12 108 LYS A N 1
ATOM 868 C CA . LYS A 1 108 ? 16.524 6.464 -18.097 1.00 95.12 108 LYS A CA 1
ATOM 869 C C . LYS A 1 108 ? 16.313 5.726 -16.773 1.00 95.12 108 LYS A C 1
ATOM 871 O O . LYS A 1 108 ? 15.777 6.310 -15.829 1.00 95.12 108 LYS A O 1
ATOM 876 N N . TYR A 1 109 ? 16.790 4.485 -16.664 1.00 96.38 109 TYR A N 1
ATOM 877 C CA . TYR A 1 109 ? 16.725 3.722 -15.418 1.00 96.38 109 TYR A CA 1
ATOM 878 C C . TYR A 1 109 ? 17.519 4.393 -14.290 1.00 96.38 109 TYR A C 1
ATOM 880 O O . TYR A 1 109 ? 17.001 4.597 -13.193 1.00 96.38 109 TYR A O 1
ATOM 888 N N . LYS A 1 110 ? 18.745 4.846 -14.568 1.00 96.44 110 LYS A N 1
ATOM 889 C CA . LYS A 1 110 ? 19.586 5.565 -13.600 1.00 96.44 110 LYS A CA 1
ATOM 890 C C . LYS A 1 110 ? 18.932 6.857 -13.107 1.00 96.44 110 LYS A C 1
ATOM 892 O O . LYS A 1 110 ? 19.014 7.163 -11.916 1.00 96.44 110 LYS A O 1
ATOM 897 N N . ALA A 1 111 ? 18.272 7.605 -13.991 1.00 96.75 111 ALA A N 1
ATOM 898 C CA . ALA A 1 111 ? 17.516 8.796 -13.614 1.00 96.75 111 ALA A CA 1
ATOM 899 C C . ALA A 1 111 ? 16.353 8.451 -12.669 1.00 96.75 111 ALA A C 1
ATOM 901 O O . ALA A 1 111 ? 16.175 9.123 -11.650 1.00 96.75 111 ALA A O 1
ATOM 902 N N . LEU A 1 112 ? 15.624 7.365 -12.945 1.00 97.44 112 LEU A N 1
ATOM 903 C CA . LEU A 1 112 ? 14.561 6.877 -12.069 1.00 97.44 112 LEU A CA 1
ATOM 904 C C . LEU A 1 112 ? 15.093 6.449 -10.695 1.00 97.44 112 LEU A C 1
ATOM 906 O O . LEU A 1 112 ? 14.529 6.843 -9.676 1.00 97.44 112 LEU A O 1
ATOM 910 N N . MET A 1 113 ? 16.205 5.713 -10.649 1.00 97.25 113 MET A N 1
ATOM 911 C CA . MET A 1 113 ? 16.832 5.300 -9.388 1.00 97.25 113 MET A CA 1
ATOM 912 C C . MET A 1 113 ? 17.343 6.495 -8.584 1.00 97.25 113 MET A C 1
ATOM 914 O O . MET A 1 113 ? 17.217 6.531 -7.359 1.00 97.25 113 MET A O 1
ATOM 918 N N . LYS A 1 114 ? 17.872 7.525 -9.253 1.00 98.06 114 LYS A N 1
ATOM 919 C CA . LYS A 1 114 ? 18.214 8.783 -8.586 1.00 98.06 114 LYS A CA 1
ATOM 920 C C . LYS A 1 114 ? 16.975 9.439 -7.971 1.00 98.06 114 LYS A C 1
ATOM 922 O O . LYS A 1 114 ? 17.026 9.824 -6.805 1.00 98.06 114 LYS A O 1
ATOM 927 N N . TYR A 1 115 ? 15.883 9.538 -8.722 1.00 97.88 115 TYR A N 1
ATOM 928 C CA . TYR A 1 115 ? 14.641 10.127 -8.228 1.00 97.88 115 TYR A CA 1
ATOM 929 C C . TYR A 1 115 ? 14.061 9.345 -7.038 1.00 97.88 115 TYR A C 1
ATOM 931 O O . TYR A 1 115 ? 13.747 9.931 -6.004 1.00 97.88 115 TYR A O 1
ATOM 939 N N . GLN A 1 116 ? 14.034 8.013 -7.125 1.00 97.94 116 GLN A N 1
ATOM 940 C CA . GLN A 1 116 ? 13.631 7.126 -6.031 1.00 97.94 116 GLN A CA 1
ATOM 941 C C . GLN A 1 116 ? 14.485 7.320 -4.772 1.00 97.94 116 GLN A C 1
ATOM 943 O O . GLN A 1 116 ? 13.956 7.299 -3.659 1.00 97.94 116 GLN A O 1
ATOM 948 N N . ASN A 1 117 ? 15.794 7.525 -4.922 1.00 98.25 117 ASN A N 1
ATOM 949 C CA . ASN A 1 117 ? 16.685 7.805 -3.797 1.00 98.25 117 ASN A CA 1
ATOM 950 C C . ASN A 1 117 ? 16.415 9.175 -3.165 1.00 98.25 117 ASN A C 1
ATOM 952 O O . ASN A 1 117 ? 16.512 9.316 -1.946 1.00 98.25 117 ASN A O 1
ATOM 956 N N . ASP A 1 118 ? 16.074 10.183 -3.964 1.00 98.25 118 ASP A N 1
ATOM 957 C CA . ASP A 1 118 ? 15.726 11.506 -3.449 1.00 98.25 118 ASP A CA 1
ATOM 958 C C . ASP A 1 118 ? 14.386 11.464 -2.680 1.00 98.25 118 ASP A C 1
ATOM 960 O O . ASP A 1 118 ? 14.305 12.000 -1.573 1.00 98.25 118 ASP A O 1
ATOM 964 N N . LEU A 1 119 ? 13.394 10.707 -3.166 1.00 98.19 119 LEU A N 1
ATOM 965 C CA . LEU A 1 119 ? 12.155 10.421 -2.426 1.00 98.19 119 LEU A CA 1
ATOM 966 C C . LEU A 1 119 ? 12.410 9.637 -1.130 1.00 98.19 119 LEU A C 1
ATOM 968 O O . LEU A 1 119 ? 11.864 9.972 -0.080 1.00 98.19 119 LEU A O 1
ATOM 972 N N . GLN A 1 120 ? 13.288 8.630 -1.164 1.00 98.00 120 GLN A N 1
ATOM 973 C CA . GLN A 1 120 ? 13.656 7.871 0.032 1.00 98.00 120 GLN A CA 1
ATOM 974 C C . GLN A 1 120 ? 14.312 8.766 1.095 1.00 98.00 120 GLN A C 1
ATOM 976 O O . GLN A 1 120 ? 14.041 8.614 2.287 1.00 98.00 120 GLN A O 1
ATOM 981 N N . LYS A 1 121 ? 15.167 9.714 0.691 1.00 98.19 121 LYS A N 1
ATOM 982 C CA . LYS A 1 121 ? 15.747 10.696 1.620 1.00 98.19 121 LYS A CA 1
ATOM 983 C C . LYS A 1 121 ? 14.662 11.565 2.250 1.00 98.19 121 LYS A C 1
ATOM 985 O O . LYS A 1 121 ? 14.689 11.738 3.465 1.00 98.19 121 LYS A O 1
ATOM 990 N N . ALA A 1 122 ? 13.710 12.060 1.458 1.00 97.56 122 ALA A N 1
ATOM 991 C CA . ALA A 1 122 ? 12.581 12.837 1.968 1.00 97.56 122 ALA A CA 1
ATOM 992 C C . ALA A 1 122 ? 11.750 12.032 2.985 1.00 97.56 122 ALA A C 1
ATOM 994 O O . ALA A 1 122 ? 11.459 12.537 4.068 1.00 97.56 122 ALA A O 1
ATOM 995 N N . SER A 1 123 ? 11.482 10.754 2.695 1.00 97.00 123 SER A N 1
ATOM 996 C CA . SER A 1 123 ? 10.802 9.835 3.615 1.00 97.00 123 SER A CA 1
ATOM 997 C C . SER A 1 123 ? 11.529 9.705 4.954 1.00 97.00 123 SER A C 1
ATOM 999 O O . SER A 1 123 ? 10.921 9.845 6.010 1.00 97.00 123 SER A O 1
ATOM 1001 N N . ARG A 1 124 ? 12.852 9.489 4.929 1.00 97.19 124 ARG A N 1
ATOM 1002 C CA . ARG A 1 124 ? 13.668 9.356 6.150 1.00 97.19 124 ARG A CA 1
ATOM 1003 C C . ARG A 1 124 ? 13.706 10.643 6.972 1.00 97.19 124 ARG A C 1
ATOM 1005 O O . ARG A 1 124 ? 13.729 10.584 8.199 1.00 97.19 124 ARG A O 1
ATOM 1012 N N . VAL A 1 125 ? 13.739 11.799 6.306 1.00 97.50 125 VAL A N 1
ATOM 1013 C CA . VAL A 1 125 ? 13.649 13.105 6.973 1.00 97.50 125 VAL A CA 1
ATOM 1014 C C . VAL A 1 125 ? 12.297 13.232 7.673 1.00 97.50 125 VAL A C 1
ATOM 1016 O O . VAL A 1 125 ? 12.274 13.463 8.880 1.00 97.50 125 VAL A O 1
ATOM 1019 N N . A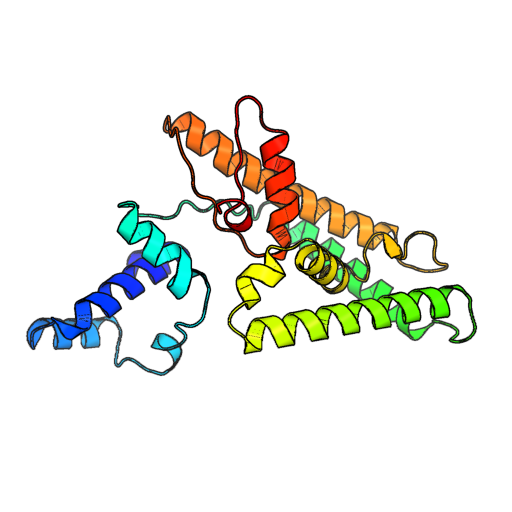LA A 1 126 ? 11.197 12.953 6.968 1.00 94.56 126 ALA A N 1
ATOM 1020 C CA . ALA A 1 126 ? 9.857 12.987 7.543 1.00 94.56 126 ALA A CA 1
ATOM 1021 C C . ALA A 1 126 ? 9.709 12.020 8.730 1.00 94.56 126 ALA A C 1
ATOM 1023 O O . ALA A 1 126 ? 9.182 12.403 9.769 1.00 94.56 126 ALA A O 1
ATOM 1024 N N . GLU A 1 127 ? 10.213 10.788 8.627 1.00 91.81 127 GLU A N 1
ATOM 1025 C CA . GLU A 1 127 ? 10.217 9.817 9.731 1.00 91.81 127 GLU A CA 1
ATOM 1026 C C . GLU A 1 127 ? 10.980 10.335 10.955 1.00 91.81 127 GLU A C 1
ATOM 1028 O O . GLU A 1 127 ? 10.457 10.277 12.070 1.00 91.81 127 GLU A O 1
ATOM 1033 N N . LYS A 1 128 ? 12.178 10.903 10.759 1.00 93.56 128 LYS A N 1
ATOM 1034 C CA . LYS A 1 128 ? 12.984 11.488 11.844 1.00 93.56 128 LYS A CA 1
ATOM 1035 C C . LYS A 1 128 ? 12.266 12.646 12.543 1.00 93.56 128 LYS A C 1
ATOM 1037 O O . LYS A 1 128 ? 12.465 12.863 13.734 1.00 93.56 128 LYS A O 1
ATOM 1042 N N . GLU A 1 129 ? 11.435 13.377 11.813 1.00 93.44 129 GLU A N 1
ATOM 1043 C CA . GLU A 1 129 ? 10.639 14.494 12.326 1.00 93.44 129 GLU A CA 1
ATOM 1044 C C . GLU A 1 129 ? 9.259 14.068 12.856 1.00 93.44 129 GLU A C 1
ATOM 1046 O O . GLU A 1 129 ? 8.450 14.923 13.211 1.00 93.44 129 GLU A O 1
ATOM 1051 N N . GLY A 1 130 ? 8.953 12.765 12.891 1.00 88.19 130 GLY A N 1
ATOM 1052 C CA . GLY A 1 130 ? 7.644 12.256 13.316 1.00 88.19 130 GLY A CA 1
ATOM 1053 C C . GLY A 1 130 ? 6.510 12.499 12.310 1.00 88.19 130 GLY A C 1
ATOM 1054 O O . GLY A 1 130 ? 5.346 12.285 12.635 1.00 88.19 130 GLY A O 1
ATOM 1055 N N . ARG A 1 131 ? 6.833 12.912 11.079 1.00 90.12 131 ARG A N 1
ATOM 1056 C CA . ARG A 1 131 ? 5.906 13.181 9.965 1.00 90.12 131 ARG A CA 1
ATOM 1057 C C . ARG A 1 131 ? 5.850 12.052 8.928 1.00 90.12 131 ARG A C 1
ATOM 1059 O O . ARG A 1 131 ? 5.348 12.251 7.826 1.00 90.12 131 ARG A O 1
ATOM 1066 N N . GLY A 1 132 ? 6.328 10.851 9.258 1.00 89.81 132 GLY A N 1
ATOM 1067 C CA . GLY A 1 132 ? 6.326 9.707 8.332 1.00 89.81 132 GLY A CA 1
ATOM 1068 C C . GLY A 1 132 ? 4.931 9.390 7.775 1.00 89.81 132 GLY A C 1
ATOM 1069 O O . GLY A 1 132 ? 4.762 9.242 6.569 1.00 89.81 132 GLY A O 1
ATOM 1070 N N . THR A 1 133 ? 3.900 9.383 8.628 1.00 87.75 133 THR A N 1
ATOM 1071 C CA . THR A 1 133 ? 2.510 9.171 8.190 1.00 87.75 133 THR A CA 1
ATOM 1072 C C . THR A 1 133 ? 2.035 10.233 7.199 1.00 87.75 133 THR A C 1
ATOM 1074 O O . THR A 1 133 ? 1.301 9.901 6.273 1.00 87.75 133 THR A O 1
ATOM 1077 N N . GLU A 1 134 ? 2.434 11.493 7.372 1.00 89.25 134 GLU A N 1
ATOM 1078 C CA . GLU A 1 134 ? 2.084 12.576 6.449 1.00 89.25 134 GLU A CA 1
ATOM 1079 C C . GLU A 1 134 ? 2.740 12.358 5.084 1.00 89.25 134 GLU A C 1
ATOM 1081 O O . GLU A 1 134 ? 2.043 12.377 4.071 1.00 89.25 134 GLU A O 1
ATOM 1086 N N . PHE A 1 135 ? 4.041 12.045 5.064 1.00 92.94 135 PHE A N 1
ATOM 1087 C CA . PHE A 1 135 ? 4.775 11.738 3.835 1.00 92.94 135 PHE A CA 1
ATOM 1088 C C . PHE A 1 135 ? 4.146 10.568 3.072 1.00 92.94 135 PHE A C 1
ATOM 1090 O O . PHE A 1 135 ? 3.826 10.688 1.895 1.00 92.94 135 PHE A O 1
ATOM 1097 N N . TYR A 1 136 ? 3.878 9.445 3.742 1.00 91.69 136 TYR A N 1
ATOM 1098 C CA . TYR A 1 136 ? 3.254 8.286 3.096 1.00 91.69 136 TYR A CA 1
ATOM 1099 C C . TYR A 1 136 ? 1.777 8.511 2.710 1.00 91.69 136 TYR A C 1
ATOM 1101 O O . TYR A 1 136 ? 1.194 7.683 2.010 1.00 91.69 136 TYR A O 1
ATOM 1109 N N . ASN A 1 137 ? 1.165 9.621 3.140 1.00 89.44 137 ASN A N 1
ATOM 1110 C CA . ASN A 1 137 ? -0.151 10.078 2.687 1.00 89.44 137 ASN A CA 1
ATOM 1111 C C . ASN A 1 137 ? -0.086 11.211 1.643 1.00 89.44 137 ASN A C 1
ATOM 1113 O O . ASN A 1 137 ? -1.137 11.765 1.299 1.00 89.44 137 ASN A O 1
ATOM 1117 N N . SER A 1 138 ? 1.101 11.550 1.130 1.00 91.12 138 SER A N 1
ATOM 1118 C CA . SER A 1 138 ? 1.316 12.598 0.129 1.00 91.12 138 SER A CA 1
ATOM 1119 C C . SER A 1 138 ? 1.491 12.031 -1.293 1.00 91.12 138 SER A C 1
ATOM 1121 O O . SER A 1 138 ? 1.726 10.829 -1.459 1.00 91.12 138 SER A O 1
ATOM 1123 N N . PRO A 1 139 ? 1.399 12.876 -2.340 1.00 91.69 139 PRO A N 1
ATOM 1124 C CA . PRO A 1 139 ? 1.738 12.478 -3.708 1.00 91.69 139 PRO A CA 1
ATOM 1125 C C . PRO A 1 139 ? 3.160 11.910 -3.848 1.00 91.69 139 PRO A C 1
ATOM 1127 O O . PRO A 1 139 ? 3.368 10.950 -4.583 1.00 91.69 139 PRO A O 1
ATOM 1130 N N . GLU A 1 140 ? 4.135 12.460 -3.124 1.00 94.44 140 GLU A N 1
ATOM 1131 C CA . GLU A 1 140 ? 5.519 11.973 -3.095 1.00 94.44 140 GLU A CA 1
ATOM 1132 C C . GLU A 1 140 ? 5.624 10.583 -2.459 1.00 94.44 140 GLU A C 1
ATOM 1134 O O . GLU A 1 140 ? 6.373 9.736 -2.950 1.00 94.44 140 GLU A O 1
ATOM 1139 N N . GLY A 1 141 ? 4.858 10.325 -1.395 1.00 95.06 141 GLY A N 1
ATOM 1140 C CA . GLY A 1 141 ? 4.756 9.001 -0.786 1.00 95.06 141 GLY A CA 1
ATOM 1141 C C . GLY A 1 141 ? 4.144 7.967 -1.731 1.00 95.06 141 GLY A C 1
ATOM 1142 O O . GLY A 1 141 ? 4.685 6.867 -1.860 1.00 95.06 141 GLY A O 1
ATOM 1143 N N . ASP A 1 142 ? 3.064 8.322 -2.436 1.00 93.06 142 ASP A N 1
ATOM 1144 C CA . ASP A 1 142 ? 2.465 7.449 -3.456 1.00 93.06 142 ASP A CA 1
ATOM 1145 C C . ASP A 1 142 ? 3.471 7.112 -4.561 1.00 93.06 142 ASP A C 1
ATOM 1147 O O . ASP A 1 142 ? 3.588 5.957 -4.971 1.00 93.06 142 ASP A O 1
ATOM 1151 N N . GLU A 1 143 ? 4.192 8.124 -5.045 1.00 94.88 143 GLU A N 1
ATOM 1152 C CA . GLU A 1 143 ? 5.202 7.993 -6.090 1.00 94.88 143 GLU A CA 1
ATOM 1153 C C . GLU A 1 143 ? 6.328 7.056 -5.648 1.00 94.88 143 GLU A C 1
ATOM 1155 O O . GLU A 1 143 ? 6.668 6.102 -6.354 1.00 94.88 143 GLU A O 1
ATOM 1160 N N . TYR A 1 144 ? 6.864 7.286 -4.446 1.00 96.81 144 TYR A N 1
ATOM 1161 C CA . TYR A 1 144 ? 7.915 6.467 -3.857 1.00 96.81 144 TYR A CA 1
ATOM 1162 C C . TYR A 1 144 ? 7.485 5.005 -3.749 1.00 96.81 144 TYR A C 1
ATOM 1164 O O . TYR A 1 144 ? 8.182 4.114 -4.241 1.00 96.81 144 TYR A O 1
ATOM 1172 N N . LEU A 1 145 ? 6.312 4.758 -3.160 1.00 95.62 145 LEU A N 1
ATOM 1173 C CA . LEU A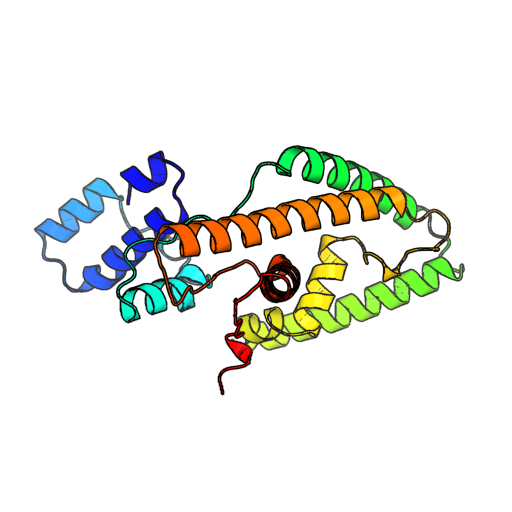 1 145 ? 5.780 3.412 -2.974 1.00 95.62 145 LEU A CA 1
ATOM 1174 C C . LEU A 1 145 ? 5.477 2.736 -4.313 1.00 95.62 145 LEU A C 1
ATOM 1176 O O . LEU A 1 145 ? 5.756 1.547 -4.465 1.00 95.62 145 LEU A O 1
ATOM 1180 N N . ASN A 1 146 ? 4.980 3.474 -5.306 1.00 94.44 146 ASN A N 1
ATOM 1181 C CA . ASN A 1 146 ? 4.732 2.931 -6.635 1.00 94.44 146 ASN A CA 1
ATOM 1182 C C . ASN A 1 146 ? 6.030 2.499 -7.333 1.00 94.44 146 ASN A C 1
ATOM 1184 O O . ASN A 1 146 ? 6.061 1.448 -7.971 1.00 94.44 146 ASN A O 1
ATOM 1188 N N . ILE A 1 147 ? 7.106 3.277 -7.195 1.00 95.81 147 ILE A N 1
ATOM 1189 C CA . ILE A 1 147 ? 8.401 2.931 -7.786 1.00 95.81 147 ILE A CA 1
ATOM 1190 C C . ILE A 1 147 ? 8.982 1.683 -7.116 1.00 95.81 147 ILE A C 1
ATOM 1192 O O . ILE A 1 147 ? 9.335 0.739 -7.825 1.00 95.81 147 ILE A O 1
ATOM 1196 N N . ILE A 1 148 ? 9.061 1.651 -5.780 1.00 94.69 148 ILE A N 1
ATOM 1197 C CA . ILE A 1 148 ? 9.749 0.558 -5.072 1.00 94.69 148 ILE A CA 1
ATOM 1198 C C . ILE A 1 148 ? 8.970 -0.760 -5.102 1.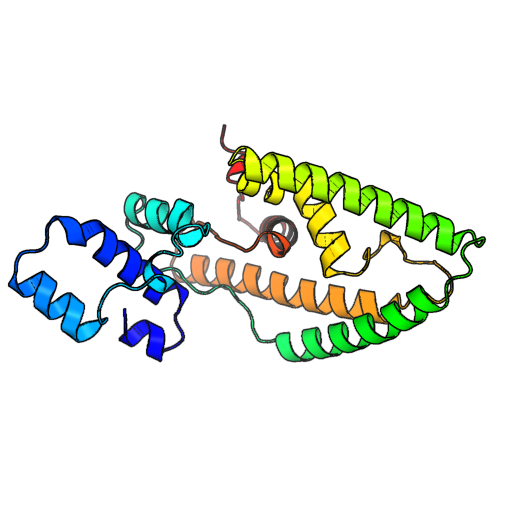00 94.69 148 ILE A C 1
ATOM 1200 O O . ILE A 1 148 ? 9.587 -1.819 -5.127 1.00 94.69 148 ILE A O 1
ATOM 1204 N N . ASN A 1 149 ? 7.632 -0.718 -5.109 1.00 93.88 149 ASN A N 1
ATOM 1205 C CA . ASN A 1 149 ? 6.820 -1.939 -5.085 1.00 93.88 149 ASN A CA 1
ATOM 1206 C C . ASN A 1 149 ? 6.580 -2.522 -6.480 1.00 93.88 149 ASN A C 1
ATOM 1208 O O . ASN A 1 149 ? 6.183 -3.680 -6.585 1.00 93.88 149 ASN A O 1
ATOM 1212 N N . PHE A 1 150 ? 6.788 -1.737 -7.544 1.00 95.88 150 PHE A N 1
ATOM 1213 C CA . PHE A 1 150 ? 6.442 -2.154 -8.903 1.00 95.88 150 PHE A CA 1
ATOM 1214 C C . PHE A 1 150 ? 7.558 -1.922 -9.925 1.00 95.88 150 PHE A C 1
ATOM 1216 O O . PHE A 1 150 ? 7.271 -1.736 -11.107 1.00 95.88 150 PHE A O 1
ATOM 1223 N N . TYR A 1 151 ? 8.820 -1.944 -9.487 1.00 95.69 151 TYR A N 1
ATOM 1224 C CA . TYR A 1 151 ? 10.004 -1.878 -10.356 1.00 95.69 151 TYR A CA 1
ATOM 1225 C C . TYR A 1 151 ? 9.999 -0.659 -11.291 1.00 95.69 151 TYR A C 1
ATOM 1227 O O . TYR A 1 151 ? 10.184 -0.771 -12.500 1.00 95.69 151 TYR A O 1
ATOM 1235 N N . GLY A 1 152 ? 9.685 0.520 -10.747 1.00 92.50 152 GLY A N 1
ATOM 1236 C CA . GLY A 1 152 ? 9.516 1.746 -11.535 1.00 92.50 152 GLY A CA 1
ATOM 1237 C C . GLY A 1 152 ? 8.163 1.889 -12.237 1.00 92.50 152 GLY A C 1
ATOM 1238 O O . GLY A 1 152 ? 7.813 2.985 -12.696 1.00 92.50 152 GLY A O 1
ATOM 1239 N N . ALA A 1 153 ? 7.368 0.820 -12.252 1.00 91.12 153 ALA A N 1
ATOM 1240 C CA . ALA A 1 153 ? 6.049 0.732 -12.855 1.00 91.12 153 ALA A CA 1
ATOM 1241 C C . ALA A 1 153 ? 6.059 1.240 -14.307 1.00 91.12 153 ALA A C 1
ATOM 1243 O O . ALA A 1 153 ? 6.972 0.971 -15.086 1.00 91.12 153 ALA A O 1
ATOM 1244 N N . ARG A 1 154 ? 5.043 2.025 -14.672 1.00 93.81 154 ARG A N 1
ATOM 1245 C CA . ARG A 1 154 ? 4.843 2.541 -16.031 1.00 93.81 154 ARG A CA 1
ATOM 1246 C C . ARG A 1 154 ? 5.935 3.504 -16.512 1.00 93.81 154 ARG A C 1
ATOM 1248 O O . ARG A 1 154 ? 5.980 3.802 -17.698 1.00 93.81 154 ARG A O 1
ATOM 1255 N N . ARG A 1 155 ? 6.837 3.976 -15.641 1.00 95.75 155 ARG A N 1
ATOM 1256 C CA . ARG A 1 155 ? 7.923 4.905 -16.022 1.00 95.75 155 ARG A CA 1
ATOM 1257 C C . ARG A 1 155 ? 8.960 4.249 -16.926 1.00 95.75 155 ARG A C 1
ATOM 1259 O O . ARG A 1 155 ? 9.595 4.940 -17.717 1.00 95.75 155 ARG A O 1
ATOM 1266 N N . LEU A 1 156 ? 9.121 2.932 -16.822 1.00 95.75 156 LEU A N 1
ATOM 1267 C CA . LEU A 1 156 ? 10.050 2.154 -17.643 1.00 95.75 156 LEU A CA 1
ATOM 1268 C C . LEU A 1 156 ? 9.367 1.474 -18.834 1.00 95.75 156 LEU A C 1
ATOM 1270 O O . LEU A 1 156 ? 10.030 0.791 -19.602 1.00 95.75 156 LEU A O 1
ATOM 1274 N N . PHE A 1 157 ? 8.066 1.685 -19.041 1.00 95.06 157 PHE A N 1
ATOM 1275 C CA . PHE A 1 157 ? 7.386 1.115 -20.204 1.00 95.06 157 PHE A CA 1
ATOM 1276 C C . PHE A 1 157 ? 7.977 1.708 -21.492 1.00 95.06 157 PHE A C 1
ATOM 1278 O O . PHE A 1 157 ? 8.432 2.863 -21.516 1.00 95.06 157 PHE A O 1
ATOM 1285 N N . GLY A 1 158 ? 8.051 0.875 -22.528 1.00 92.75 158 GLY A N 1
ATOM 1286 C CA . GLY A 1 158 ? 8.736 1.169 -23.788 1.00 92.75 158 GLY A CA 1
ATOM 1287 C C . GLY A 1 158 ? 10.270 1.117 -23.751 1.00 92.75 158 GLY A C 1
ATOM 1288 O O . GLY A 1 158 ? 10.888 1.338 -24.788 1.00 92.75 158 GLY A O 1
ATOM 1289 N N . THR A 1 159 ? 10.901 0.835 -22.607 1.00 94.44 159 THR A N 1
ATOM 1290 C CA . THR A 1 159 ? 12.352 0.593 -22.546 1.00 94.44 159 THR A CA 1
ATOM 1291 C C . THR A 1 159 ? 12.691 -0.794 -23.090 1.00 94.44 159 THR A C 1
ATOM 1293 O O . THR A 1 159 ? 12.007 -1.774 -22.784 1.00 94.44 159 THR A O 1
ATOM 1296 N N . ALA A 1 160 ? 13.749 -0.892 -23.900 1.00 93.69 160 ALA A N 1
ATOM 1297 C CA . ALA A 1 160 ? 14.123 -2.137 -24.552 1.00 93.69 160 ALA A CA 1
ATOM 1298 C C . ALA A 1 160 ? 14.410 -3.245 -23.524 1.00 93.69 160 ALA A C 1
ATOM 1300 O O . ALA A 1 160 ? 15.154 -3.063 -22.558 1.00 93.69 160 ALA A O 1
ATOM 1301 N N . GLY A 1 161 ? 13.783 -4.406 -23.732 1.00 92.81 161 GLY A N 1
ATOM 1302 C CA . GLY A 1 161 ? 13.938 -5.587 -22.880 1.00 92.81 161 GLY A CA 1
ATOM 1303 C C . GLY A 1 161 ? 13.287 -5.498 -21.494 1.00 92.81 161 GLY A C 1
ATOM 1304 O O . GLY A 1 161 ? 13.305 -6.497 -20.776 1.00 92.81 161 GLY A O 1
ATOM 1305 N N . PHE A 1 162 ? 12.703 -4.358 -21.105 1.00 96.62 162 PHE A N 1
ATOM 1306 C CA . PHE A 1 162 ? 12.000 -4.239 -19.828 1.00 96.62 162 PHE A CA 1
ATOM 1307 C C . PHE A 1 162 ? 10.767 -5.163 -19.823 1.00 96.62 162 PHE A C 1
ATOM 1309 O O . PHE A 1 162 ? 10.032 -5.194 -20.817 1.00 96.62 162 PHE A O 1
ATOM 1316 N N . PRO A 1 163 ? 10.492 -5.915 -18.737 1.00 97.00 163 PRO A N 1
ATOM 1317 C CA . PRO A 1 163 ? 9.399 -6.889 -18.690 1.00 97.00 163 PRO A CA 1
ATOM 1318 C C . PRO A 1 163 ? 8.027 -6.225 -18.485 1.00 97.00 163 PRO A C 1
ATOM 1320 O O . PRO A 1 163 ? 7.299 -6.513 -17.533 1.00 97.00 163 PRO A O 1
ATOM 1323 N N . GLU A 1 164 ? 7.652 -5.337 -19.405 1.00 97.00 164 GLU A N 1
ATOM 1324 C CA . GLU A 1 164 ? 6.438 -4.522 -19.350 1.00 97.00 164 GLU A CA 1
ATOM 1325 C C . GLU A 1 164 ? 5.172 -5.366 -19.174 1.00 97.00 164 GLU A C 1
ATOM 1327 O O . GLU A 1 164 ? 4.336 -5.060 -18.326 1.00 97.00 164 GLU A O 1
ATOM 1332 N N . THR A 1 165 ? 5.053 -6.471 -19.917 1.00 97.12 165 THR A N 1
ATOM 1333 C CA . THR A 1 165 ? 3.881 -7.360 -19.837 1.00 97.12 165 THR A CA 1
ATOM 1334 C C . THR A 1 165 ? 3.717 -7.947 -18.431 1.00 97.12 165 THR A C 1
ATOM 1336 O O . THR A 1 165 ? 2.612 -7.944 -17.885 1.00 97.12 165 THR A O 1
ATOM 1339 N N . ASN A 1 166 ? 4.808 -8.396 -17.806 1.00 97.50 166 ASN A N 1
ATOM 1340 C CA . ASN A 1 166 ? 4.787 -8.987 -16.467 1.00 97.50 166 ASN A CA 1
ATOM 1341 C C . ASN A 1 166 ? 4.524 -7.934 -15.388 1.00 97.50 166 ASN A C 1
ATOM 1343 O O . ASN A 1 166 ? 3.698 -8.153 -14.502 1.00 97.50 166 ASN A O 1
ATOM 1347 N N . VAL A 1 167 ? 5.157 -6.763 -15.496 1.00 97.44 167 VAL A N 1
ATOM 1348 C CA . VAL A 1 167 ? 4.902 -5.647 -14.576 1.00 97.44 167 VAL A CA 1
ATOM 1349 C C . VAL A 1 167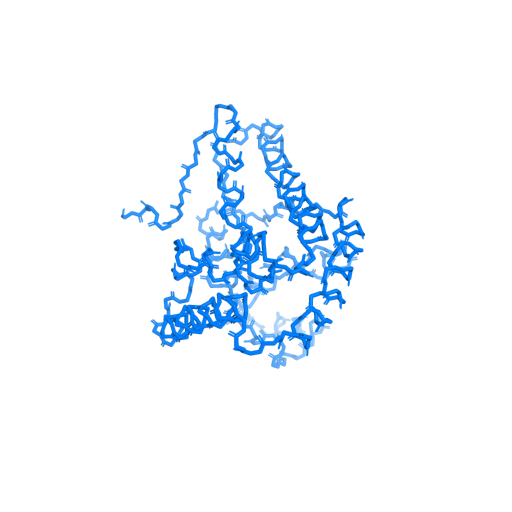 ? 3.451 -5.178 -14.689 1.00 97.44 167 VAL A C 1
ATOM 1351 O O . VAL A 1 167 ? 2.796 -4.940 -13.675 1.00 97.44 167 VAL A O 1
ATOM 1354 N N . ASN A 1 168 ? 2.894 -5.110 -15.900 1.00 97.19 168 ASN A N 1
ATOM 1355 C CA . ASN A 1 168 ? 1.491 -4.761 -16.096 1.00 97.19 168 ASN A CA 1
ATOM 1356 C C . ASN A 1 168 ? 0.534 -5.837 -15.550 1.00 97.19 168 ASN A C 1
ATOM 1358 O O . ASN A 1 168 ? -0.499 -5.492 -14.973 1.00 97.19 168 ASN A O 1
ATOM 1362 N N . ALA A 1 169 ? 0.873 -7.125 -15.663 1.00 96.88 169 ALA A N 1
ATOM 1363 C CA . ALA A 1 169 ? 0.100 -8.206 -15.047 1.00 96.88 169 ALA A CA 1
ATOM 1364 C C . ALA A 1 169 ? 0.083 -8.088 -13.512 1.00 96.88 169 ALA A C 1
ATOM 1366 O O . ALA A 1 169 ? -0.983 -8.172 -12.898 1.00 96.88 169 ALA A O 1
ATOM 1367 N N . MET A 1 170 ? 1.233 -7.799 -12.897 1.00 95.69 170 MET A N 1
ATOM 1368 C CA . MET A 1 170 ? 1.349 -7.539 -11.459 1.00 95.69 170 MET A CA 1
ATOM 1369 C C . MET A 1 170 ? 0.506 -6.326 -11.030 1.00 95.69 170 MET A C 1
ATOM 1371 O O . MET A 1 170 ? -0.284 -6.425 -10.088 1.00 95.69 170 MET A O 1
ATOM 1375 N N . LEU A 1 171 ? 0.610 -5.200 -11.748 1.00 95.62 171 LEU A N 1
ATOM 1376 C CA . LEU A 1 171 ? -0.199 -3.998 -11.499 1.00 95.62 171 LEU A CA 1
ATOM 1377 C 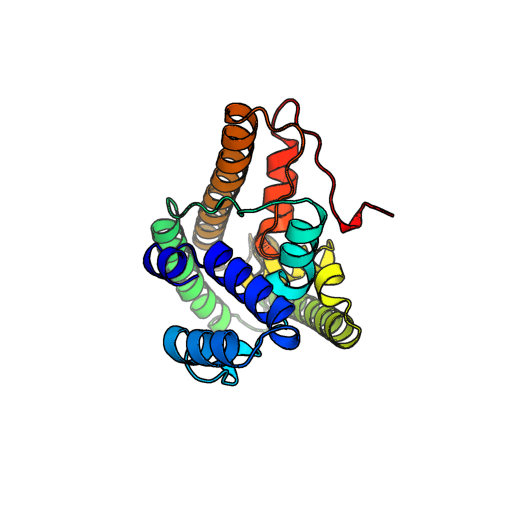C . LEU A 1 171 ? -1.703 -4.276 -11.644 1.00 95.62 171 LEU A C 1
ATOM 1379 O O . LEU A 1 171 ? -2.503 -3.758 -10.867 1.00 95.62 171 LEU A O 1
ATOM 1383 N N . THR A 1 172 ? -2.091 -5.124 -12.597 1.00 96.12 172 THR A N 1
ATOM 1384 C CA . THR A 1 172 ? -3.489 -5.532 -12.799 1.00 96.12 172 THR A CA 1
ATOM 1385 C C . THR A 1 172 ? -4.018 -6.308 -11.595 1.00 96.12 172 THR A C 1
ATOM 1387 O O . THR A 1 172 ? -5.098 -6.001 -11.094 1.00 96.12 172 THR A O 1
ATOM 1390 N N . GLN A 1 173 ? -3.259 -7.277 -11.073 1.00 95.50 173 GLN A N 1
ATOM 1391 C CA . GLN A 1 173 ? -3.686 -8.019 -9.881 1.00 95.50 173 GLN A CA 1
ATOM 1392 C C . GLN A 1 173 ? -3.719 -7.130 -8.633 1.00 95.50 173 GLN A C 1
ATOM 1394 O O . GLN A 1 173 ? -4.642 -7.244 -7.824 1.00 95.50 173 GLN A O 1
ATOM 1399 N N . TRP A 1 174 ? -2.779 -6.187 -8.512 1.00 94.88 174 TRP A N 1
ATOM 1400 C CA . TRP A 1 174 ? -2.814 -5.182 -7.450 1.00 94.88 174 TRP A CA 1
ATOM 1401 C C . TRP A 1 174 ? -4.078 -4.317 -7.530 1.00 94.88 174 TRP A C 1
ATOM 1403 O O . TRP A 1 174 ? -4.762 -4.124 -6.523 1.00 94.88 174 TRP A O 1
ATOM 1413 N N . GLN A 1 175 ? -4.444 -3.853 -8.727 1.00 95.56 175 GLN A N 1
ATOM 1414 C CA . GLN A 1 175 ? -5.685 -3.111 -8.950 1.00 95.56 175 GLN A CA 1
ATOM 1415 C C . GLN A 1 175 ? -6.913 -3.947 -8.573 1.00 95.56 175 GLN A C 1
ATOM 1417 O O . GLN A 1 175 ? -7.778 -3.448 -7.859 1.00 95.56 175 GLN A O 1
ATOM 1422 N N . ASN A 1 176 ? -6.976 -5.215 -8.986 1.00 95.62 176 ASN A N 1
ATOM 1423 C CA . ASN A 1 176 ? -8.098 -6.104 -8.674 1.00 95.62 176 ASN A CA 1
ATOM 1424 C C . ASN A 1 176 ? -8.302 -6.268 -7.163 1.00 95.62 176 ASN A C 1
ATOM 1426 O O . ASN A 1 176 ? -9.419 -6.102 -6.669 1.00 95.62 176 ASN A O 1
ATOM 1430 N N . ARG A 1 177 ? -7.218 -6.512 -6.412 1.00 94.75 177 ARG A N 1
ATOM 1431 C CA . ARG A 1 177 ? -7.262 -6.591 -4.945 1.00 94.75 177 ARG A CA 1
ATOM 1432 C C . ARG A 1 177 ? -7.823 -5.311 -4.326 1.00 94.75 177 ARG A C 1
ATOM 1434 O O . ARG A 1 177 ? -8.712 -5.382 -3.483 1.00 94.75 177 ARG A O 1
ATOM 1441 N N . ASN A 1 178 ? -7.356 -4.144 -4.766 1.00 95.62 178 ASN A N 1
ATOM 1442 C CA . ASN A 1 178 ? -7.830 -2.862 -4.241 1.00 95.62 178 ASN A CA 1
ATOM 1443 C C . ASN A 1 178 ? -9.289 -2.561 -4.631 1.00 95.62 178 ASN A C 1
ATOM 1445 O O . ASN A 1 178 ? -10.055 -2.072 -3.800 1.00 95.62 178 ASN A O 1
ATOM 1449 N N . THR A 1 179 ? -9.705 -2.899 -5.854 1.00 95.81 179 THR A N 1
ATOM 1450 C CA . THR A 1 179 ? -11.104 -2.789 -6.299 1.00 95.81 179 THR A CA 1
ATOM 1451 C C . THR A 1 179 ? -12.024 -3.645 -5.429 1.00 95.81 179 THR A C 1
ATOM 1453 O O . THR A 1 179 ? -13.081 -3.188 -4.990 1.00 95.81 179 THR A O 1
ATOM 1456 N N . ASP A 1 180 ? -11.605 -4.869 -5.116 1.00 95.69 180 ASP A N 1
ATOM 1457 C CA . ASP A 1 180 ? -12.325 -5.742 -4.198 1.00 95.69 180 ASP A CA 1
ATOM 1458 C C . ASP A 1 180 ? -12.439 -5.142 -2.791 1.00 95.69 180 ASP A C 1
ATOM 1460 O O . ASP A 1 180 ? -13.509 -5.212 -2.186 1.00 95.69 180 ASP A O 1
ATOM 1464 N N . MET A 1 181 ? -11.366 -4.538 -2.274 1.00 95.62 181 MET A N 1
ATOM 1465 C CA . MET A 1 181 ? -11.366 -3.890 -0.958 1.00 95.62 181 MET A CA 1
ATOM 1466 C C . MET A 1 181 ? -12.357 -2.722 -0.906 1.00 95.62 181 MET A C 1
ATOM 1468 O O . MET A 1 181 ? -13.151 -2.626 0.033 1.00 95.62 181 MET A O 1
ATOM 1472 N N . VAL A 1 182 ? -12.372 -1.877 -1.941 1.00 96.56 182 VAL A N 1
ATOM 1473 C CA . VAL A 1 182 ? -13.339 -0.776 -2.092 1.00 96.56 182 VAL A CA 1
ATOM 1474 C C . VAL A 1 182 ? -14.770 -1.313 -2.116 1.00 96.56 182 VAL A C 1
ATOM 1476 O O . VAL A 1 182 ? -15.626 -0.832 -1.366 1.00 96.56 182 VAL A O 1
ATOM 1479 N N . ARG A 1 183 ? -15.030 -2.350 -2.924 1.00 95.19 183 ARG A N 1
ATOM 1480 C CA . ARG A 1 183 ? -16.349 -2.991 -3.006 1.00 95.19 183 ARG A CA 1
ATOM 1481 C C . ARG A 1 183 ? -16.781 -3.557 -1.654 1.00 95.19 183 ARG A C 1
ATOM 1483 O O . ARG A 1 183 ? -17.884 -3.254 -1.208 1.00 95.19 183 ARG A O 1
ATOM 1490 N N . ASN A 1 184 ? -15.908 -4.304 -0.978 1.00 95.00 184 ASN A N 1
ATOM 1491 C CA . ASN A 1 184 ? -16.185 -4.910 0.326 1.00 95.00 184 ASN A CA 1
ATOM 1492 C C . ASN A 1 184 ? -16.622 -3.858 1.356 1.00 95.00 184 ASN A C 1
ATOM 1494 O O . ASN A 1 184 ? -17.584 -4.072 2.097 1.00 95.00 184 ASN A O 1
ATOM 1498 N N . VAL A 1 185 ? -15.932 -2.714 1.403 1.00 95.25 185 VAL A N 1
ATOM 1499 C CA . VAL A 1 185 ? -16.282 -1.614 2.309 1.00 95.25 185 VAL A CA 1
ATOM 1500 C C . VAL A 1 185 ? -17.627 -1.000 1.926 1.00 95.25 185 VAL A C 1
ATOM 1502 O O . VAL A 1 185 ? -18.498 -0.872 2.787 1.00 95.25 185 VAL A O 1
ATOM 1505 N N . ALA A 1 186 ? -17.821 -0.648 0.653 1.00 94.94 186 ALA A N 1
ATOM 1506 C CA . ALA A 1 186 ? -19.039 0.014 0.189 1.00 94.94 186 ALA A CA 1
ATOM 1507 C C . ALA A 1 186 ? -20.289 -0.863 0.374 1.00 94.94 186 ALA A C 1
ATOM 1509 O O . ALA A 1 186 ? -21.315 -0.393 0.868 1.00 94.94 186 ALA A O 1
ATOM 1510 N N . GLU A 1 187 ? -20.212 -2.145 0.017 1.00 94.38 187 GLU A N 1
ATOM 1511 C CA . GLU A 1 187 ? -21.312 -3.099 0.177 1.00 94.38 187 GLU A CA 1
ATOM 1512 C C . GLU A 1 187 ? -21.645 -3.333 1.647 1.00 94.38 187 GLU A C 1
ATOM 1514 O O . GLU A 1 187 ? -22.819 -3.297 2.024 1.00 94.38 187 GLU A O 1
ATOM 1519 N N . ARG A 1 188 ? -20.629 -3.509 2.501 1.00 93.50 188 ARG A N 1
ATOM 1520 C CA . ARG A 1 188 ? -20.849 -3.693 3.939 1.00 93.50 188 ARG A CA 1
ATOM 1521 C C . ARG A 1 188 ? -21.483 -2.456 4.562 1.00 93.50 188 ARG A C 1
ATOM 1523 O O . ARG A 1 188 ? -22.440 -2.602 5.313 1.00 93.50 188 ARG A O 1
ATOM 1530 N N . ALA A 1 189 ? -21.002 -1.263 4.215 1.00 93.19 189 ALA A N 1
ATOM 1531 C CA . ALA A 1 189 ? -21.557 -0.005 4.704 1.00 93.19 189 ALA A CA 1
ATOM 1532 C C . ALA A 1 189 ? -23.028 0.169 4.302 1.00 93.19 189 ALA A C 1
ATOM 1534 O O . ALA A 1 189 ? -23.862 0.520 5.134 1.00 93.19 189 ALA A O 1
ATOM 1535 N N . ARG A 1 190 ? -23.370 -0.140 3.044 1.00 94.56 190 ARG A N 1
ATOM 1536 C CA . ARG A 1 190 ? -24.759 -0.110 2.561 1.00 94.56 190 ARG A CA 1
ATOM 1537 C C . ARG A 1 190 ? -25.631 -1.121 3.297 1.00 94.56 190 ARG A C 1
ATOM 1539 O O . ARG A 1 190 ? -26.709 -0.761 3.757 1.00 94.56 190 ARG A O 1
ATOM 1546 N N . LYS A 1 191 ? -25.148 -2.357 3.455 1.00 95.00 191 LYS A N 1
ATOM 1547 C CA . LYS A 1 191 ? -25.877 -3.439 4.130 1.00 95.00 191 LYS A CA 1
ATOM 1548 C C . LYS A 1 191 ? -26.176 -3.119 5.596 1.00 95.00 191 LYS A C 1
ATOM 1550 O O . LYS A 1 191 ? -27.240 -3.481 6.081 1.00 95.00 191 LYS A O 1
ATOM 1555 N N . THR A 1 192 ? -25.262 -2.452 6.296 1.00 92.38 192 THR A N 1
ATOM 1556 C CA . THR A 1 192 ? -25.462 -2.049 7.697 1.00 92.38 192 THR A CA 1
ATOM 1557 C C . THR A 1 192 ? -26.157 -0.695 7.846 1.00 92.38 192 THR A C 1
ATOM 1559 O O . THR A 1 192 ? -26.402 -0.259 8.967 1.00 92.38 192 THR A O 1
ATOM 1562 N N . GLY A 1 193 ? -26.459 -0.002 6.742 1.00 93.31 193 GLY A N 1
ATOM 1563 C CA . GLY A 1 193 ? -27.012 1.351 6.770 1.00 93.31 193 GLY A CA 1
ATOM 1564 C C . GLY A 1 193 ? -26.040 2.413 7.302 1.00 93.31 193 GLY A C 1
ATOM 1565 O O . GLY A 1 193 ? -26.473 3.519 7.638 1.00 93.31 193 GLY A O 1
ATOM 1566 N N . ALA A 1 194 ? -24.740 2.108 7.377 1.00 90.94 194 ALA A N 1
ATOM 1567 C CA . ALA A 1 194 ? -23.725 3.022 7.881 1.00 90.94 194 ALA A CA 1
ATOM 1568 C C . ALA A 1 194 ? -23.656 4.295 7.022 1.00 90.94 194 ALA A C 1
ATOM 1570 O O . ALA A 1 194 ? -23.521 4.245 5.800 1.00 90.94 194 ALA A O 1
ATOM 1571 N N . LYS A 1 195 ? -23.733 5.458 7.678 1.00 91.19 195 LYS A N 1
ATOM 1572 C CA . LYS A 1 195 ? -23.674 6.776 7.017 1.00 91.19 195 LYS A CA 1
ATOM 1573 C C . LYS A 1 195 ? -22.268 7.364 6.957 1.00 91.19 195 LYS A C 1
ATOM 1575 O O . LYS A 1 195 ? -22.007 8.247 6.148 1.00 91.19 195 LYS A O 1
ATOM 1580 N N . ARG A 1 196 ? -21.376 6.906 7.836 1.00 90.88 196 ARG A N 1
ATOM 1581 C CA . ARG A 1 196 ? -19.976 7.328 7.918 1.00 90.88 196 ARG A CA 1
ATOM 1582 C C . ARG A 1 196 ? -19.121 6.097 8.149 1.00 90.88 196 ARG A C 1
ATOM 1584 O O . ARG A 1 196 ? -19.463 5.261 8.979 1.00 90.88 196 ARG A O 1
ATOM 1591 N N . VAL A 1 197 ? -18.026 6.002 7.408 1.00 91.12 197 VAL A N 1
ATOM 1592 C CA . VAL A 1 197 ? -17.074 4.897 7.492 1.00 91.12 197 VAL A CA 1
ATOM 1593 C C . VAL A 1 197 ? -15.682 5.497 7.522 1.00 91.12 197 VAL A C 1
ATOM 1595 O O . VAL A 1 197 ? -15.373 6.375 6.718 1.00 91.12 197 VAL A O 1
ATOM 1598 N N . VAL A 1 198 ? -14.855 5.027 8.449 1.00 89.50 198 VAL A N 1
ATOM 1599 C CA . VAL A 1 198 ? -13.425 5.334 8.468 1.00 89.50 198 VAL A CA 1
ATOM 1600 C C . VAL A 1 198 ? -12.690 4.129 7.902 1.00 89.50 198 VAL A C 1
ATOM 1602 O O . VAL A 1 198 ? -12.925 3.002 8.334 1.00 89.50 198 VAL A O 1
ATOM 1605 N N . VAL A 1 199 ? -11.822 4.367 6.921 1.00 90.81 199 VAL A N 1
ATOM 1606 C CA . VAL A 1 199 ? -11.031 3.323 6.266 1.00 90.81 199 VAL A CA 1
ATOM 1607 C C . VAL A 1 199 ? -9.566 3.531 6.623 1.00 90.81 199 VAL A C 1
ATOM 1609 O O . VAL A 1 199 ? -9.003 4.586 6.343 1.00 90.81 199 VAL A O 1
ATOM 1612 N N . PHE A 1 200 ? -8.961 2.512 7.229 1.00 87.88 200 PHE A N 1
ATOM 1613 C CA . PHE A 1 200 ? -7.528 2.450 7.504 1.00 87.88 200 PHE A CA 1
ATOM 1614 C C . PHE A 1 200 ? -6.889 1.435 6.578 1.00 87.88 200 PHE A C 1
ATOM 1616 O O . PHE A 1 200 ? -7.380 0.318 6.447 1.00 87.88 200 PHE A O 1
ATOM 1623 N N . VAL A 1 201 ? -5.804 1.835 5.930 1.00 88.50 201 VAL A N 1
ATOM 1624 C CA . VAL A 1 201 ? -5.225 1.119 4.803 1.00 88.50 201 VAL A CA 1
ATOM 1625 C C . VAL A 1 201 ? -3.721 1.395 4.756 1.00 88.50 201 VAL A C 1
ATOM 1627 O O . VAL A 1 201 ? -3.294 2.512 5.035 1.00 88.50 201 VAL A O 1
ATOM 1630 N N . GLY A 1 202 ? -2.918 0.381 4.417 1.00 88.81 202 GLY A N 1
ATOM 1631 C CA . GLY A 1 202 ? -1.474 0.556 4.236 1.00 88.81 202 GLY A CA 1
ATOM 1632 C C . GLY A 1 202 ? -1.165 1.529 3.096 1.00 88.81 202 GLY A C 1
ATOM 1633 O O . GLY A 1 202 ? -1.865 1.545 2.085 1.00 88.81 202 GLY A O 1
ATOM 1634 N N . ALA A 1 203 ? -0.106 2.325 3.233 1.00 90.75 203 ALA A N 1
ATOM 1635 C CA . ALA A 1 203 ? 0.156 3.467 2.355 1.00 90.75 203 ALA A CA 1
ATOM 1636 C C . ALA A 1 203 ? 0.153 3.137 0.846 1.00 90.75 203 ALA A C 1
ATOM 1638 O O . ALA A 1 203 ? -0.429 3.879 0.061 1.00 90.75 203 ALA A O 1
ATOM 1639 N N . ASN A 1 204 ? 0.676 1.975 0.431 1.00 91.81 204 ASN A N 1
ATOM 1640 C CA . ASN A 1 204 ? 0.744 1.589 -0.991 1.00 91.81 204 ASN A CA 1
ATOM 1641 C C . ASN A 1 204 ? -0.635 1.349 -1.652 1.00 91.81 204 ASN A C 1
ATOM 1643 O O . ASN A 1 204 ? -0.761 1.286 -2.873 1.00 91.81 204 ASN A O 1
ATOM 1647 N N . HIS A 1 205 ? -1.690 1.196 -0.856 1.00 93.06 205 HIS A N 1
ATOM 1648 C CA . HIS A 1 205 ? -3.066 1.049 -1.334 1.00 93.06 205 HIS A CA 1
ATOM 1649 C C . HIS A 1 205 ? -3.817 2.387 -1.368 1.00 93.06 205 HIS A C 1
ATOM 1651 O O . HIS A 1 205 ? -4.839 2.506 -2.043 1.00 93.06 205 HIS A O 1
ATOM 1657 N N . ARG A 1 206 ? -3.339 3.390 -0.619 1.00 91.19 206 ARG A N 1
ATOM 1658 C CA . ARG A 1 206 ? -4.053 4.632 -0.291 1.00 91.19 206 ARG A CA 1
ATOM 1659 C C . ARG A 1 206 ? -4.649 5.306 -1.521 1.00 91.19 206 ARG A C 1
ATOM 1661 O O . ARG A 1 206 ? -5.858 5.525 -1.560 1.00 91.19 206 ARG A O 1
ATOM 1668 N N . LYS A 1 207 ? -3.820 5.597 -2.528 1.00 91.06 207 LYS A N 1
ATOM 1669 C CA . LYS A 1 207 ? -4.258 6.271 -3.755 1.00 91.06 207 LYS A CA 1
ATOM 1670 C C . LYS A 1 207 ? -5.297 5.463 -4.529 1.00 91.06 207 LYS A C 1
ATOM 1672 O O . LYS A 1 207 ? -6.330 6.008 -4.894 1.00 91.06 207 LYS A O 1
ATOM 1677 N N . ILE A 1 208 ? -5.056 4.168 -4.736 1.00 93.94 208 ILE A N 1
ATOM 1678 C CA . ILE A 1 208 ? -5.963 3.312 -5.516 1.00 93.94 208 ILE A CA 1
ATOM 1679 C C . ILE A 1 208 ? -7.304 3.147 -4.796 1.00 93.94 208 ILE A C 1
ATOM 1681 O O . ILE A 1 208 ? -8.352 3.190 -5.433 1.00 93.94 208 ILE A O 1
ATOM 1685 N N . ILE A 1 209 ? -7.294 2.999 -3.469 1.00 94.12 209 ILE A N 1
ATOM 1686 C CA . ILE A 1 209 ? -8.524 2.943 -2.675 1.00 94.12 209 ILE A CA 1
ATOM 1687 C C . ILE A 1 209 ? -9.260 4.286 -2.702 1.00 94.12 209 ILE A C 1
ATOM 1689 O O . ILE A 1 209 ? -10.481 4.299 -2.848 1.00 94.12 209 ILE A O 1
ATOM 1693 N N . TYR A 1 210 ? -8.545 5.408 -2.596 1.00 93.12 210 TYR A N 1
ATOM 1694 C CA . TYR A 1 210 ? -9.142 6.739 -2.696 1.00 93.12 210 TYR A CA 1
ATOM 1695 C C . TYR A 1 210 ? -9.828 6.953 -4.053 1.00 93.12 210 TYR A C 1
ATOM 1697 O O . TYR A 1 210 ? -11.019 7.265 -4.096 1.00 93.12 210 TYR A O 1
ATOM 1705 N N . ASP A 1 211 ? -9.103 6.711 -5.148 1.00 93.69 211 ASP A N 1
ATOM 1706 C CA . ASP A 1 211 ? -9.621 6.821 -6.515 1.00 93.69 211 ASP A CA 1
ATOM 1707 C C . ASP A 1 211 ? -10.777 5.827 -6.743 1.00 93.69 211 ASP A C 1
ATOM 1709 O O . ASP A 1 211 ? -11.795 6.159 -7.351 1.00 93.69 211 ASP A O 1
ATOM 1713 N N . GLY A 1 212 ? -10.671 4.622 -6.179 1.00 95.62 212 GLY A N 1
ATOM 1714 C CA . GLY A 1 212 ? -11.722 3.613 -6.223 1.00 95.62 212 GLY A CA 1
ATOM 1715 C C . GLY A 1 212 ? -13.008 4.076 -5.541 1.00 95.62 212 GLY A C 1
ATOM 1716 O O . GLY A 1 212 ? -14.080 3.952 -6.129 1.00 95.62 212 GLY A O 1
ATOM 1717 N N . PHE A 1 213 ? -12.942 4.669 -4.347 1.00 95.81 213 PHE A N 1
ATOM 1718 C CA . PHE A 1 213 ? -14.134 5.204 -3.680 1.00 95.81 213 PHE A CA 1
ATOM 1719 C C . PHE A 1 213 ? -14.744 6.409 -4.399 1.00 95.81 213 PHE A C 1
ATOM 1721 O O . PHE A 1 213 ? -15.966 6.537 -4.375 1.00 95.81 213 PHE A O 1
ATOM 1728 N N . LEU A 1 214 ? -13.943 7.253 -5.064 1.00 94.31 214 LEU A N 1
ATOM 1729 C CA . LEU A 1 214 ? -14.468 8.335 -5.911 1.00 94.31 214 LEU A CA 1
ATOM 1730 C C . LEU A 1 214 ? -15.360 7.807 -7.042 1.00 94.31 214 LEU A C 1
ATOM 1732 O O . LEU A 1 214 ? -16.300 8.484 -7.448 1.00 94.31 214 LEU A O 1
ATOM 1736 N N . SER A 1 215 ? -15.090 6.592 -7.529 1.00 94.38 215 SER A N 1
ATOM 1737 C CA . SER A 1 215 ? -15.906 5.943 -8.561 1.00 94.38 215 SER A CA 1
ATOM 1738 C C . SER A 1 215 ? -17.204 5.317 -8.031 1.00 94.38 215 SER A C 1
ATOM 1740 O O . SER A 1 215 ? -18.052 4.897 -8.818 1.00 94.38 215 SER A O 1
ATOM 1742 N N . VAL A 1 216 ? -17.390 5.238 -6.707 1.00 95.31 216 VAL A N 1
ATOM 1743 C CA . VAL A 1 216 ? -18.574 4.617 -6.106 1.00 95.31 216 VAL A CA 1
ATOM 1744 C C . VAL A 1 216 ? -19.733 5.624 -6.067 1.00 95.31 216 VAL A C 1
ATOM 1746 O O . VAL A 1 216 ? -19.626 6.658 -5.407 1.00 95.31 216 VAL A O 1
ATOM 1749 N N . PRO A 1 217 ? -20.894 5.321 -6.683 1.00 93.12 217 PRO A N 1
ATOM 1750 C CA . PRO A 1 217 ? -22.030 6.236 -6.680 1.00 93.12 217 PRO A CA 1
ATOM 1751 C C . PRO A 1 217 ? -22.513 6.565 -5.267 1.00 93.12 217 PRO A C 1
ATOM 1753 O O . PRO A 1 217 ? -22.641 5.673 -4.415 1.00 93.12 217 PRO A O 1
ATOM 1756 N N . ASN A 1 218 ? -22.846 7.841 -5.057 1.00 90.62 218 ASN A N 1
ATOM 1757 C CA . ASN A 1 218 ? -23.370 8.388 -3.802 1.00 90.62 218 ASN A CA 1
ATOM 1758 C C . ASN A 1 218 ? -22.421 8.236 -2.598 1.00 90.62 218 ASN A C 1
ATOM 1760 O O . ASN A 1 218 ? -22.875 8.208 -1.453 1.00 90.62 218 ASN A O 1
ATOM 1764 N N . VAL A 1 219 ? -21.110 8.137 -2.840 1.00 93.44 219 VAL A N 1
ATOM 1765 C CA . VAL A 1 219 ? -20.076 8.152 -1.800 1.00 93.44 219 VAL A CA 1
ATOM 1766 C C . VAL A 1 219 ? -19.319 9.475 -1.852 1.00 93.44 219 VAL A C 1
ATOM 1768 O O . VAL A 1 219 ? -18.839 9.896 -2.898 1.00 93.44 219 VAL A O 1
ATOM 1771 N N . MET A 1 220 ? -19.196 10.124 -0.695 1.00 91.94 220 MET A N 1
ATOM 1772 C CA . MET A 1 220 ? -18.292 11.253 -0.493 1.00 91.94 220 MET A CA 1
ATOM 1773 C C . MET A 1 220 ? -17.074 10.751 0.272 1.00 91.94 220 MET A C 1
ATOM 1775 O O . MET A 1 220 ? -17.219 10.196 1.361 1.00 91.94 220 MET A O 1
ATOM 1779 N N . ILE A 1 221 ? -15.882 10.971 -0.275 1.00 91.00 221 ILE A N 1
ATOM 1780 C CA . ILE A 1 221 ? -14.624 10.616 0.378 1.00 91.00 221 ILE A CA 1
ATOM 1781 C C . ILE A 1 221 ? -13.898 11.866 0.874 1.00 91.00 221 ILE A C 1
ATOM 1783 O O . ILE A 1 221 ? -13.930 12.918 0.239 1.00 91.00 221 ILE A O 1
ATOM 1787 N N . ARG A 1 222 ? -13.242 11.749 2.032 1.00 86.56 222 ARG A N 1
ATOM 1788 C CA . ARG A 1 222 ? -12.338 12.760 2.589 1.00 86.56 222 ARG A CA 1
ATOM 1789 C C . ARG A 1 222 ? -11.057 12.075 3.038 1.00 86.56 222 ARG A C 1
ATOM 1791 O O . ARG A 1 222 ? -11.122 11.020 3.665 1.00 86.56 222 ARG A O 1
ATOM 1798 N N . GLN A 1 223 ? -9.910 12.668 2.725 1.00 82.44 223 GLN A N 1
ATOM 1799 C CA . GLN A 1 223 ? -8.619 12.182 3.212 1.00 82.44 223 GLN A CA 1
ATOM 1800 C C . GLN A 1 223 ? -8.321 12.815 4.570 1.00 82.44 223 GLN A C 1
ATOM 1802 O O . GLN A 1 223 ? -8.634 13.987 4.780 1.00 82.44 223 GLN A O 1
ATOM 1807 N N . LEU A 1 224 ? -7.687 12.077 5.481 1.00 70.00 224 LEU A N 1
ATOM 1808 C CA . LEU A 1 224 ? -7.316 12.622 6.791 1.00 70.00 224 LEU A CA 1
ATOM 1809 C C . LEU A 1 224 ? -6.396 13.848 6.649 1.00 70.00 224 LEU A C 1
ATOM 1811 O O . LEU A 1 224 ? -6.615 14.850 7.315 1.00 70.00 224 LEU A O 1
ATOM 1815 N N . SER A 1 225 ? -5.460 13.813 5.696 1.00 67.25 225 SER A N 1
ATOM 1816 C CA . SER A 1 225 ? -4.567 14.927 5.341 1.00 67.25 225 SER A CA 1
ATOM 1817 C C . SER A 1 225 ? -5.277 16.156 4.753 1.00 67.25 225 SER A C 1
ATOM 1819 O O . SER A 1 225 ?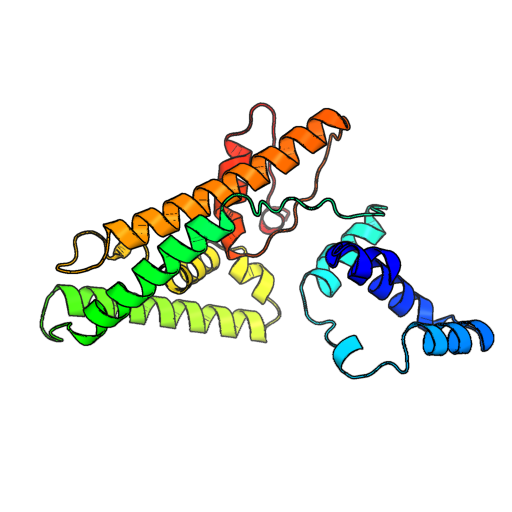 -4.684 17.226 4.673 1.00 67.25 225 SER A O 1
ATOM 1821 N N . SER A 1 226 ? -6.545 16.031 4.343 1.00 60.34 226 SER A N 1
ATOM 1822 C CA . SER A 1 226 ? -7.351 17.147 3.818 1.00 60.34 226 SER A CA 1
ATOM 1823 C C . SER A 1 226 ? -8.185 17.862 4.887 1.00 60.34 226 SER A C 1
ATOM 1825 O O . SER A 1 226 ? -8.811 18.882 4.599 1.00 60.34 226 SER A O 1
ATOM 1827 N N . LEU A 1 227 ? -8.213 17.331 6.113 1.00 57.66 227 LEU A N 1
ATOM 1828 C CA . LEU A 1 227 ? -8.905 17.930 7.248 1.00 57.66 227 LEU A CA 1
ATOM 1829 C C . LEU A 1 227 ? -7.933 18.898 7.936 1.00 57.66 227 LEU A C 1
ATOM 1831 O O . LEU A 1 227 ? -7.147 18.487 8.785 1.00 57.66 227 LEU A O 1
ATOM 1835 N N . LYS A 1 228 ? -7.949 20.158 7.494 1.00 43.56 228 LYS A N 1
ATOM 1836 C CA . LYS A 1 228 ? -7.310 21.271 8.207 1.00 43.56 228 LYS A CA 1
ATOM 1837 C C . LYS A 1 228 ? -8.120 21.657 9.438 1.00 43.56 228 LYS A C 1
ATOM 1839 O O . LYS A 1 228 ? -9.369 21.613 9.340 1.00 43.56 228 LYS A O 1
#

pLDDT: mean 89.05, std 10.55, range [43.56, 98.25]

Foldseek 3Di:
DVVCVVVVVVLLVVLVLLVCVVCVVVDDPVSVVVCCVVPNDDDVVSVPCPDCSNVPVSVVCVVVVPNDDDDLFDCPLVVQLVVLQVVLVVQQVVVLVPDDCPDPLVVLLVVLVVLLVVLVVVLVVCVVVVNNVVSLLDPSVLQNLCCVVQVHQPSSPPRPSRPNVSSVSNVVSLLVRLLSSLVSVVVVCVVVVPPDDDDDDDSNSNVSNQVSQVPDPPDDDDDPSNPD